Protein AF-A0A6P6X352-F1 (afdb_monomer)

Radius of gyration: 26.41 Å; Cα contacts (8 Å, |Δi|>4): 149; chains: 1; bounding box: 83×49×68 Å

Nearest PDB structures (foldseek):
  3p1w-assembly1_A  TM=7.251E-01  e=9.881E-06  Plasmodium falciparum 3D7
  1ltx-assembly1_R  TM=6.653E-01  e=4.970E-06  Rattus norvegicus
  1vg9-assembly3_E  TM=6.623E-01  e=9.282E-06  Rattus norvegicus
  1d5t-assembly1_A  TM=6.640E-01  e=3.446E-05  Bos taurus
  6c87-assembly1_A  TM=6.215E-01  e=1.543E-04  Naegleria fowleri

Mean predicted aligned error: 12.68 Å

Solvent-accessible surface area (backbone atoms only — not comparable to full-atom values): 14126 Å² total; per-residue (Å²): 138,80,79,81,76,86,75,63,84,81,80,69,81,79,86,76,61,78,39,78,42,81,44,74,42,68,72,49,46,51,53,47,41,42,42,39,72,73,71,40,48,69,46,75,40,60,93,56,98,55,74,87,38,65,72,30,84,70,52,78,68,55,43,53,54,49,51,57,64,57,68,73,60,87,56,102,75,72,83,74,75,67,53,55,92,80,84,80,56,92,86,34,70,65,53,55,48,42,58,75,49,68,48,60,85,79,57,85,88,80,84,83,91,78,53,70,48,76,48,75,48,74,48,94,93,49,85,66,48,80,45,79,40,78,52,67,89,42,76,65,45,55,69,71,42,84,92,57,54,71,70,57,50,52,51,52,52,53,50,50,53,42,52,52,51,49,54,52,55,64,54,44,74,79,50,92,76,92,85,84,81,82,75,82,84,74,78,76,72,90,49,74,74,56,71,75,43,59,68,67,53,41,40,46,73,73,69,56,52,53,64,90,79,72,107

Foldseek 3Di:
DDDDDPPPDDDDPPPDWPEEAEADAPVSVLVQLQCVLVVTGYHYHYPDPARLDLQGDDDPVRVVVVCVVVVVDPDVDDPRSDNDDDDDDCPDVVVVSCVVSVVCVVDDDDDDPWDWDWDWPPDVPDDIDIDTDTDQPDLVSLVPDPPDDPVLNVLVVVVVVQVVVQVVVVVCVVPDDDDDDDPVPDRPHDDPVLVVDDPLCSCCVPSVRDPVVSD

Secondary structure (DSSP, 8-state):
--------S---S----SEEEE--SHHHHHHHHHHHHTT--EEEE-SSSS--STT----HHHHHHHHHHHHT---TT------------TT-HHHHHHHHTTGGGS---------EEEEEEEETTEEEEEEEEEPP-SHHHHHH-TTS-HHHHHHHHHHHHHHHHHHHHHHHTSS---------S------HHHHSS-HHHIIIIIS---HHHH-

pLDDT: mean 77.29, std 14.57, range [35.72, 97.0]

Sequence (215 aa):
MAAEEDEGPRRIEPTKFDLIMVGIGLPESIIAAAAASAGKTVLQINPDAYYHSPFASLSPKDLISFLHLHSATTSDHDYTDFPGPRVLFCADPMVVLIVDVDVQNCMSFMSVDTSYCIYDECQEGKGGGFLWNSVPDSRNAIFRGGTLSLKKKNQLMRFFKLLQAHYHSNSKSSTKTSNEEEDENNSIKITPEHLETPFVEFLTRKIRLSPKLTS

Structure (mmCIF, N/CA/C/O backbone):
data_AF-A0A6P6X352-F1
#
_entry.id   AF-A0A6P6X352-F1
#
loop_
_atom_site.group_PDB
_atom_site.id
_atom_site.type_symbol
_atom_site.label_atom_id
_atom_site.label_alt_id
_atom_site.label_comp_id
_atom_site.label_asym_id
_atom_site.label_entity_id
_atom_site.label_seq_id
_atom_site.pdbx_PDB_ins_code
_atom_site.Cartn_x
_atom_site.Cartn_y
_atom_site.Cartn_z
_atom_site.occupancy
_atom_site.B_iso_or_equiv
_atom_site.auth_seq_id
_atom_site.auth_comp_id
_atom_site.auth_asym_id
_atom_site.auth_atom_id
_atom_site.pdbx_PDB_model_num
ATOM 1 N N . MET A 1 1 ? 51.696 18.103 -25.573 1.00 38.91 1 MET A N 1
ATOM 2 C CA . MET A 1 1 ? 50.404 18.807 -25.470 1.00 38.91 1 MET A CA 1
ATOM 3 C C . MET A 1 1 ? 49.482 18.134 -26.471 1.00 38.91 1 MET A C 1
ATOM 5 O O . MET A 1 1 ? 49.498 18.495 -27.637 1.00 38.91 1 MET A O 1
ATOM 9 N N . ALA A 1 2 ? 48.862 17.026 -26.060 1.00 40.47 2 ALA A N 1
ATOM 10 C CA . ALA A 1 2 ? 47.918 16.295 -26.901 1.00 40.47 2 ALA A CA 1
ATOM 11 C C . ALA A 1 2 ? 46.565 16.996 -26.768 1.00 40.47 2 ALA A C 1
ATOM 13 O O . ALA A 1 2 ? 46.149 17.284 -25.648 1.00 40.47 2 ALA A O 1
ATOM 14 N N . ALA A 1 3 ? 45.964 17.353 -27.899 1.00 48.84 3 ALA A N 1
ATOM 15 C CA . ALA A 1 3 ? 44.622 17.905 -27.941 1.00 48.84 3 ALA A CA 1
ATOM 16 C C . ALA A 1 3 ? 43.645 16.819 -27.475 1.00 48.84 3 ALA A C 1
ATOM 18 O O . ALA A 1 3 ? 43.676 15.710 -28.007 1.00 48.84 3 ALA A O 1
ATOM 19 N N . GLU A 1 4 ? 42.832 17.122 -26.464 1.00 54.25 4 GLU A N 1
ATOM 20 C CA . GLU A 1 4 ? 41.637 16.333 -26.188 1.00 54.25 4 GLU A CA 1
ATOM 21 C C . GLU A 1 4 ? 40.695 16.523 -27.377 1.00 54.25 4 GLU A C 1
ATOM 23 O O . GLU A 1 4 ? 40.277 17.642 -27.679 1.00 54.25 4 GLU A O 1
ATOM 28 N N . GLU A 1 5 ? 40.444 15.443 -28.111 1.00 59.53 5 GLU A N 1
ATOM 29 C CA . GLU A 1 5 ? 39.389 15.411 -29.113 1.00 59.53 5 GLU A CA 1
ATOM 30 C C . GLU A 1 5 ? 38.051 15.522 -28.373 1.00 59.53 5 GLU A C 1
ATOM 32 O O . GLU A 1 5 ? 37.743 14.713 -27.496 1.00 59.53 5 GLU A O 1
ATOM 37 N N . ASP A 1 6 ? 37.288 16.569 -28.696 1.00 63.22 6 ASP A N 1
ATOM 38 C CA . ASP A 1 6 ? 35.911 16.781 -28.251 1.00 63.22 6 ASP A CA 1
ATOM 39 C C . ASP A 1 6 ? 35.028 15.696 -28.888 1.00 63.22 6 ASP A C 1
ATOM 41 O O . ASP A 1 6 ? 34.433 15.868 -29.955 1.00 63.22 6 ASP A O 1
ATOM 45 N N . GLU A 1 7 ? 35.043 14.513 -28.276 1.00 62.88 7 GLU A N 1
ATOM 46 C CA . GLU A 1 7 ? 34.130 13.412 -28.560 1.00 62.88 7 GLU A CA 1
ATOM 47 C C . GLU A 1 7 ? 32.706 13.926 -28.321 1.00 62.88 7 GLU A C 1
ATOM 49 O O . GLU A 1 7 ? 32.250 14.042 -27.180 1.00 62.88 7 GLU A O 1
ATOM 54 N N . GLY A 1 8 ? 32.009 14.267 -29.412 1.00 66.88 8 GLY A N 1
ATOM 55 C CA . GLY A 1 8 ? 30.603 14.662 -29.389 1.00 66.88 8 GLY A CA 1
ATOM 56 C C . GLY A 1 8 ? 29.724 13.668 -28.611 1.00 66.88 8 GLY A C 1
ATOM 57 O O . GLY A 1 8 ? 30.160 12.563 -28.279 1.00 66.88 8 GLY A O 1
ATOM 58 N N . PRO A 1 9 ? 28.463 14.024 -28.300 1.00 72.38 9 PRO A N 1
ATOM 59 C CA . PRO A 1 9 ? 27.629 13.237 -27.397 1.00 72.38 9 PRO A CA 1
ATOM 60 C C . PRO A 1 9 ? 27.607 11.762 -27.811 1.00 72.38 9 PRO A C 1
ATOM 62 O O . PRO A 1 9 ? 27.232 11.428 -28.938 1.00 72.38 9 PRO A O 1
ATOM 65 N N . ARG A 1 10 ? 28.041 10.886 -26.892 1.00 76.00 10 ARG A N 1
ATOM 66 C CA . ARG A 1 10 ? 28.166 9.448 -27.148 1.00 76.00 10 ARG A CA 1
ATOM 67 C C . ARG A 1 10 ? 26.821 8.900 -27.604 1.00 76.00 10 ARG A C 1
ATOM 69 O O . ARG A 1 10 ? 25.845 8.902 -26.854 1.00 76.00 10 ARG A O 1
ATOM 76 N N . ARG A 1 11 ? 26.773 8.432 -28.848 1.00 78.19 11 ARG A N 1
ATOM 77 C CA . ARG A 1 11 ? 25.573 7.843 -29.432 1.00 78.19 11 ARG A CA 1
ATOM 78 C C . ARG A 1 11 ? 25.336 6.469 -28.813 1.00 78.19 11 ARG A C 1
ATOM 80 O O . ARG A 1 11 ? 26.220 5.617 -28.843 1.00 78.19 11 ARG A O 1
ATOM 87 N N . ILE A 1 12 ? 24.145 6.265 -28.260 1.00 82.25 12 ILE A N 1
ATOM 88 C CA . ILE A 1 12 ? 23.712 4.955 -27.773 1.00 82.25 12 ILE A CA 1
ATOM 89 C C . ILE A 1 12 ? 23.178 4.119 -28.939 1.00 82.25 12 ILE A C 1
ATOM 91 O O . ILE A 1 12 ? 22.496 4.639 -29.823 1.00 82.25 12 ILE A O 1
ATOM 95 N N . GLU A 1 13 ? 23.485 2.826 -28.930 1.00 80.62 13 GLU A N 1
ATOM 96 C CA . GLU A 1 13 ? 22.835 1.830 -29.778 1.00 80.62 13 GLU A CA 1
ATOM 97 C C . GLU A 1 13 ? 22.163 0.786 -28.868 1.00 80.62 13 GLU A C 1
ATOM 99 O O . GLU A 1 13 ? 22.769 0.387 -27.868 1.00 80.62 13 GLU A O 1
ATOM 104 N N . PRO A 1 14 ? 20.934 0.330 -29.176 1.00 88.62 14 PRO A N 1
ATOM 105 C CA . PRO A 1 14 ? 20.120 0.692 -30.341 1.00 88.62 14 PRO A CA 1
ATOM 106 C C . PRO A 1 14 ? 19.538 2.117 -30.262 1.00 88.62 14 PRO A C 1
ATOM 108 O O . PRO A 1 14 ? 19.447 2.713 -29.196 1.00 88.62 14 PRO A O 1
ATOM 111 N N . THR A 1 15 ? 19.122 2.662 -31.409 1.00 90.00 15 THR A N 1
ATOM 112 C CA . THR A 1 15 ? 18.476 3.993 -31.526 1.00 90.00 15 THR A CA 1
ATOM 113 C C . THR A 1 15 ? 16.948 3.941 -31.623 1.00 90.00 15 THR A C 1
ATOM 115 O O . THR A 1 15 ? 16.294 4.978 -31.733 1.00 90.00 15 THR A O 1
ATOM 118 N N . LYS A 1 16 ? 16.360 2.740 -31.598 1.00 92.50 16 LYS A N 1
ATOM 119 C CA . LYS A 1 16 ? 14.911 2.514 -31.633 1.00 92.50 16 LYS A CA 1
ATOM 120 C C . LYS A 1 16 ? 14.511 1.616 -30.475 1.00 92.50 16 LYS A C 1
ATOM 122 O O . LYS A 1 16 ? 15.120 0.568 -30.278 1.00 92.50 16 LYS A O 1
ATOM 127 N N . PHE A 1 17 ? 13.466 2.030 -29.775 1.00 95.69 17 PHE A N 1
ATOM 128 C CA . PHE A 1 17 ? 12.874 1.317 -28.653 1.00 95.69 17 PHE A CA 1
ATOM 129 C C . PHE A 1 17 ? 11.354 1.351 -28.802 1.00 95.69 17 PHE A C 1
ATOM 131 O O . PHE A 1 17 ? 10.808 2.314 -29.341 1.00 95.69 17 PHE A O 1
ATOM 138 N N . ASP A 1 18 ? 10.677 0.314 -28.324 1.00 97.00 18 ASP A N 1
ATOM 139 C CA . ASP A 1 18 ? 9.215 0.260 -28.263 1.00 97.00 18 ASP A CA 1
ATOM 140 C C . ASP A 1 18 ? 8.654 1.191 -27.175 1.00 97.00 18 ASP A C 1
ATOM 142 O O . ASP A 1 18 ? 7.533 1.681 -27.302 1.00 97.00 18 ASP A O 1
ATOM 146 N N . LEU A 1 19 ? 9.427 1.432 -26.108 1.00 95.81 19 LEU A N 1
ATOM 147 C CA . LEU A 1 19 ? 9.076 2.323 -25.005 1.00 95.81 19 LEU A 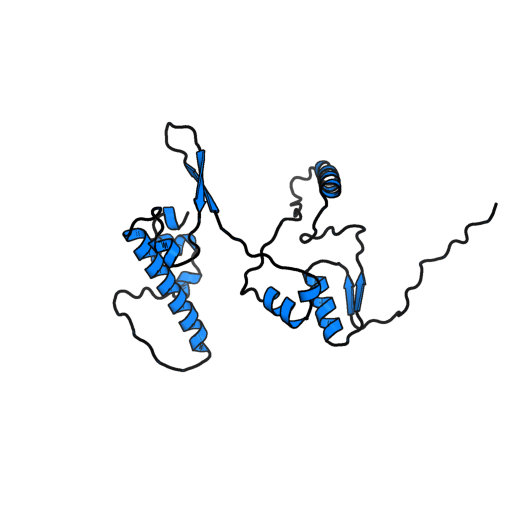CA 1
ATOM 148 C C . LEU A 1 19 ? 10.308 3.104 -24.528 1.00 95.81 19 LEU A C 1
ATOM 150 O O . LEU A 1 19 ? 11.362 2.524 -24.274 1.00 95.81 19 LEU A O 1
ATOM 154 N N . ILE A 1 20 ? 10.158 4.417 -24.358 1.00 94.00 20 ILE A N 1
ATOM 155 C CA . ILE A 1 20 ? 11.155 5.278 -23.715 1.00 94.00 20 ILE A CA 1
ATOM 156 C C . ILE A 1 20 ? 10.513 5.862 -22.458 1.00 94.00 20 ILE A C 1
ATOM 158 O O . ILE A 1 20 ? 9.496 6.546 -22.547 1.00 94.00 20 ILE A O 1
ATOM 162 N N . MET A 1 21 ? 11.106 5.588 -21.300 1.00 91.19 21 MET A N 1
ATOM 163 C CA . MET A 1 21 ? 10.675 6.081 -19.995 1.00 91.19 21 MET A CA 1
ATOM 164 C C . MET A 1 21 ? 11.671 7.123 -19.495 1.00 91.19 21 MET A C 1
ATOM 166 O O . MET A 1 21 ? 12.879 6.893 -19.511 1.00 91.19 21 MET A O 1
ATOM 170 N N . VAL A 1 22 ? 11.166 8.266 -19.036 1.00 89.56 22 VAL A N 1
ATOM 171 C CA . VAL A 1 22 ? 11.974 9.295 -18.375 1.00 89.56 22 VAL A CA 1
ATOM 172 C C . VAL A 1 22 ? 11.598 9.303 -16.902 1.00 89.56 22 VAL A C 1
ATOM 174 O O . VAL A 1 22 ? 10.434 9.487 -16.564 1.00 89.56 22 VAL A O 1
ATOM 177 N N . GLY A 1 23 ? 12.586 9.091 -16.043 1.00 82.56 23 GLY A N 1
ATOM 178 C CA . GLY A 1 23 ? 12.413 8.857 -14.621 1.00 82.56 23 GLY A CA 1
ATOM 179 C C . GLY A 1 23 ? 12.667 7.400 -14.247 1.00 82.56 23 GLY A C 1
ATOM 180 O O . GLY A 1 23 ? 12.392 6.457 -14.995 1.00 82.56 23 GLY A O 1
ATOM 181 N N . ILE A 1 24 ? 13.218 7.223 -13.052 1.00 82.44 24 ILE A N 1
ATOM 182 C CA . ILE A 1 24 ? 13.517 5.909 -12.477 1.00 82.44 24 ILE A CA 1
ATOM 183 C C . ILE A 1 24 ? 12.654 5.589 -11.263 1.00 82.44 24 ILE A C 1
ATOM 185 O O . ILE A 1 24 ? 12.936 4.625 -10.580 1.00 82.44 24 ILE A O 1
ATOM 189 N N . GLY A 1 25 ? 11.582 6.327 -10.978 1.00 80.69 25 GLY A N 1
ATOM 190 C CA . GLY A 1 25 ? 10.721 6.043 -9.826 1.00 80.69 25 GLY A CA 1
ATOM 191 C C . GLY A 1 25 ? 10.091 4.640 -9.833 1.00 80.69 25 GLY A C 1
ATOM 192 O O . GLY A 1 25 ? 10.208 3.856 -10.783 1.00 80.69 25 GLY A O 1
ATOM 193 N N . LEU A 1 26 ? 9.443 4.293 -8.716 1.00 78.69 26 LEU A N 1
ATOM 194 C CA . LEU A 1 26 ? 8.796 2.989 -8.550 1.00 78.69 26 LEU A CA 1
ATOM 195 C C . LEU A 1 26 ? 7.730 2.726 -9.638 1.00 78.69 26 LEU A C 1
ATOM 197 O O . LEU A 1 26 ? 7.796 1.662 -10.255 1.00 78.69 26 LEU A O 1
ATOM 201 N N . PRO A 1 27 ? 6.797 3.654 -9.940 1.00 83.56 27 PRO A N 1
ATOM 202 C CA . PRO A 1 27 ? 5.824 3.447 -11.013 1.00 83.56 27 PRO A CA 1
ATOM 203 C C . PRO A 1 27 ? 6.480 3.242 -12.385 1.00 83.56 27 PRO A C 1
ATOM 205 O O . PRO A 1 27 ? 6.106 2.327 -13.117 1.00 83.56 27 PRO A O 1
ATOM 208 N N . GLU A 1 28 ? 7.483 4.056 -12.721 1.00 87.31 28 GLU A N 1
ATOM 209 C CA . GLU A 1 28 ? 8.198 3.998 -13.996 1.00 87.31 28 GLU A CA 1
ATOM 210 C C . GLU A 1 28 ? 8.906 2.657 -14.167 1.00 87.31 28 GLU A C 1
ATOM 212 O O . GLU A 1 28 ? 8.822 2.044 -15.230 1.00 87.31 28 GLU A O 1
ATOM 217 N N . SER A 1 29 ? 9.548 2.178 -13.101 1.00 86.38 29 SER A N 1
ATOM 218 C CA . SER A 1 29 ? 10.251 0.896 -13.081 1.00 86.38 29 SER A CA 1
ATOM 219 C C . SER A 1 29 ? 9.297 -0.284 -13.260 1.00 86.38 29 SER A C 1
ATOM 221 O O . SER A 1 29 ? 9.611 -1.213 -14.002 1.00 86.38 29 SER A O 1
ATOM 223 N N . ILE A 1 30 ? 8.111 -0.242 -12.642 1.00 86.38 30 ILE A N 1
ATOM 224 C CA . ILE A 1 30 ? 7.108 -1.301 -12.816 1.00 86.38 30 ILE A CA 1
ATOM 225 C C . ILE A 1 30 ? 6.577 -1.317 -14.256 1.00 86.38 30 ILE A C 1
ATOM 227 O O . ILE A 1 30 ? 6.480 -2.382 -14.862 1.00 86.38 30 ILE A O 1
ATOM 231 N N . ILE A 1 31 ? 6.278 -0.152 -14.837 1.00 89.12 31 ILE A N 1
ATOM 232 C CA . ILE A 1 31 ? 5.812 -0.049 -16.230 1.00 89.12 31 ILE A CA 1
ATOM 233 C C . ILE A 1 31 ? 6.896 -0.532 -17.203 1.00 89.12 31 ILE A C 1
ATOM 235 O O . ILE A 1 31 ? 6.602 -1.295 -18.125 1.00 89.12 31 I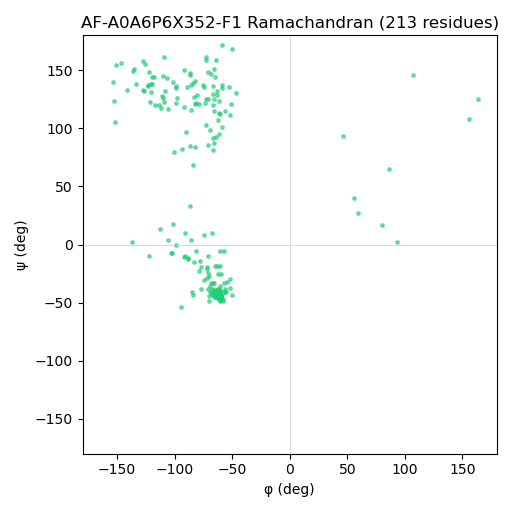LE A O 1
ATOM 239 N N . ALA A 1 32 ? 8.149 -0.119 -16.991 1.00 90.25 32 ALA A N 1
ATOM 240 C CA . ALA A 1 32 ? 9.285 -0.547 -17.797 1.00 90.25 32 ALA A CA 1
ATOM 241 C C . ALA A 1 32 ? 9.476 -2.069 -17.736 1.00 90.25 32 ALA A C 1
ATOM 243 O O . ALA A 1 32 ? 9.612 -2.714 -18.776 1.00 90.25 32 ALA A O 1
ATOM 244 N N . ALA A 1 33 ? 9.414 -2.654 -16.538 1.00 88.00 33 ALA A N 1
ATOM 245 C CA . ALA A 1 33 ? 9.520 -4.095 -16.348 1.00 88.00 33 ALA A CA 1
ATOM 246 C C . ALA A 1 33 ? 8.344 -4.851 -16.987 1.00 88.00 33 ALA A C 1
ATOM 248 O O . ALA A 1 33 ? 8.562 -5.860 -17.654 1.00 88.00 33 ALA A O 1
ATOM 249 N N . ALA A 1 34 ? 7.113 -4.341 -16.874 1.00 88.56 34 ALA A N 1
ATOM 250 C CA . ALA A 1 34 ? 5.939 -4.949 -17.499 1.00 88.56 34 ALA A CA 1
ATOM 251 C C . ALA A 1 34 ? 6.053 -4.955 -19.032 1.00 88.56 34 ALA A C 1
ATOM 253 O O . ALA A 1 34 ? 5.787 -5.969 -19.678 1.00 88.56 34 ALA A O 1
ATOM 254 N N . ALA A 1 35 ? 6.505 -3.845 -19.622 1.00 91.75 35 ALA A N 1
ATOM 255 C CA . ALA A 1 35 ? 6.757 -3.759 -21.056 1.00 91.75 35 ALA A CA 1
ATOM 256 C C . ALA A 1 35 ? 7.878 -4.718 -21.496 1.00 91.75 35 ALA A C 1
ATOM 258 O O . ALA A 1 35 ? 7.717 -5.430 -22.489 1.00 91.75 35 ALA A O 1
ATOM 259 N N . ALA A 1 36 ? 8.978 -4.787 -20.742 1.00 90.44 36 ALA A N 1
ATOM 260 C CA . ALA A 1 36 ? 10.076 -5.713 -21.012 1.00 90.44 36 ALA A CA 1
ATOM 261 C C . ALA A 1 36 ? 9.632 -7.186 -20.916 1.00 90.44 36 ALA A C 1
ATOM 263 O O . ALA A 1 36 ? 9.947 -7.977 -21.803 1.00 90.44 36 ALA A O 1
ATOM 264 N N . SER A 1 37 ? 8.835 -7.535 -19.900 1.00 87.75 37 SER A N 1
ATOM 265 C CA . SER A 1 37 ? 8.219 -8.861 -19.729 1.00 87.75 37 SER A CA 1
ATOM 266 C C . SER A 1 37 ? 7.286 -9.217 -20.897 1.00 87.75 37 SER A C 1
ATOM 268 O O . SER A 1 37 ? 7.285 -10.346 -21.384 1.00 87.75 37 SER A O 1
ATOM 270 N N . ALA A 1 38 ? 6.583 -8.226 -21.456 1.00 91.25 38 ALA A N 1
ATOM 271 C CA . ALA A 1 38 ? 5.796 -8.371 -22.683 1.00 91.25 38 ALA A CA 1
ATOM 272 C C . ALA A 1 38 ? 6.642 -8.434 -23.980 1.00 91.25 38 ALA A C 1
ATOM 274 O O . ALA A 1 38 ? 6.087 -8.388 -25.082 1.00 91.25 38 ALA A O 1
ATOM 275 N N . GLY A 1 39 ? 7.974 -8.517 -23.878 1.00 92.50 39 GLY A N 1
ATOM 276 C CA . GLY A 1 39 ? 8.899 -8.642 -25.007 1.00 92.50 39 GLY A CA 1
ATOM 277 C C . GLY A 1 39 ? 9.203 -7.332 -25.736 1.00 92.50 39 GLY A C 1
ATOM 278 O O . GLY A 1 39 ? 9.673 -7.366 -26.874 1.00 92.50 39 GLY A O 1
ATOM 279 N N . LYS A 1 40 ? 8.915 -6.177 -25.124 1.00 95.81 40 LYS A N 1
ATOM 280 C CA . LYS A 1 40 ? 9.202 -4.854 -25.696 1.00 95.81 40 LYS A CA 1
ATOM 281 C C . LYS A 1 40 ? 10.617 -4.394 -25.367 1.00 95.81 40 LYS A C 1
ATOM 283 O O . LYS A 1 40 ? 11.133 -4.633 -24.280 1.00 95.81 40 LYS A O 1
ATOM 288 N N . THR A 1 41 ? 11.227 -3.669 -26.297 1.00 96.12 41 THR A N 1
ATOM 289 C CA . THR A 1 41 ? 12.493 -2.965 -26.066 1.00 96.12 41 THR A CA 1
ATOM 290 C C . THR A 1 41 ? 12.237 -1.664 -25.305 1.00 96.12 41 THR A C 1
ATOM 292 O O . THR A 1 41 ? 11.487 -0.805 -25.768 1.00 96.12 41 THR A O 1
ATOM 295 N N . VAL A 1 42 ? 12.848 -1.517 -24.128 1.00 94.81 42 VAL A N 1
ATOM 296 C CA . VAL A 1 42 ? 12.617 -0.375 -23.231 1.00 94.81 42 VAL A CA 1
ATOM 297 C C . VAL A 1 42 ? 13.919 0.382 -22.984 1.00 94.81 42 VAL A C 1
ATOM 299 O O . VAL A 1 42 ? 14.932 -0.226 -22.647 1.00 94.81 42 VAL A O 1
ATOM 302 N N . LEU A 1 43 ? 13.884 1.708 -23.122 1.00 93.50 43 LEU A N 1
ATOM 303 C CA . LEU A 1 43 ? 14.953 2.614 -22.700 1.00 93.50 43 LEU A CA 1
ATOM 304 C C . LEU A 1 43 ? 14.458 3.456 -21.528 1.00 93.50 43 LEU A C 1
ATOM 306 O O . LEU A 1 43 ? 13.526 4.238 -21.689 1.00 93.50 43 LEU A O 1
ATOM 310 N N . GLN A 1 44 ? 15.093 3.332 -20.368 1.00 91.19 44 GLN A N 1
ATOM 311 C CA . GLN A 1 44 ? 14.769 4.138 -19.196 1.00 91.19 44 GLN A CA 1
ATOM 312 C C . GLN A 1 44 ? 15.911 5.116 -18.910 1.00 91.19 44 GLN A C 1
ATOM 314 O O . GLN A 1 44 ? 17.071 4.719 -18.824 1.00 91.19 44 GLN A O 1
ATOM 319 N N . ILE A 1 45 ? 15.586 6.402 -18.811 1.00 89.62 45 ILE A N 1
ATOM 320 C CA . ILE A 1 45 ? 16.545 7.503 -18.679 1.00 89.62 45 ILE A CA 1
ATOM 321 C C . ILE A 1 45 ? 16.215 8.269 -17.406 1.00 89.62 45 ILE A C 1
ATOM 323 O O . ILE A 1 45 ? 15.053 8.577 -17.172 1.00 89.62 45 ILE A O 1
ATOM 327 N N . ASN A 1 46 ? 17.221 8.637 -16.616 1.00 84.62 46 ASN A N 1
ATOM 328 C CA . ASN A 1 46 ? 17.041 9.580 -15.516 1.00 84.62 46 ASN A CA 1
ATOM 329 C C . ASN A 1 46 ? 17.807 10.875 -15.814 1.00 84.62 46 ASN A C 1
ATOM 331 O O . ASN A 1 46 ? 19.024 10.802 -15.984 1.00 84.62 46 ASN A O 1
ATOM 335 N N . PRO A 1 47 ? 17.142 12.040 -15.899 1.00 75.94 47 PRO A N 1
ATOM 336 C CA . PRO A 1 47 ? 17.836 13.315 -16.076 1.00 75.94 47 PRO A CA 1
ATOM 337 C C . PRO A 1 47 ? 18.591 13.736 -14.808 1.00 75.94 47 PRO A C 1
ATOM 339 O O . PRO A 1 47 ? 19.573 14.470 -14.889 1.00 75.94 47 PRO A O 1
ATOM 342 N N . ASP A 1 48 ? 18.155 13.251 -13.645 1.00 70.56 48 ASP A N 1
ATOM 343 C CA . ASP A 1 48 ? 18.769 13.573 -12.369 1.00 70.56 48 ASP A CA 1
ATOM 344 C C . ASP A 1 48 ? 19.960 12.654 -12.055 1.00 70.56 48 ASP A C 1
ATOM 346 O O . ASP A 1 48 ? 19.895 11.431 -12.196 1.00 70.56 48 ASP A O 1
ATOM 350 N N . ALA A 1 49 ? 21.053 13.236 -11.552 1.00 64.88 49 ALA A N 1
ATOM 351 C CA . ALA A 1 49 ? 22.201 12.469 -11.049 1.00 64.88 49 ALA A CA 1
ATOM 352 C C . ALA A 1 49 ? 21.851 11.629 -9.805 1.00 64.88 49 ALA A C 1
ATOM 354 O O . ALA A 1 49 ? 22.554 10.679 -9.468 1.00 64.88 49 ALA A O 1
ATOM 355 N N . TYR A 1 50 ? 20.749 11.981 -9.142 1.00 62.28 50 TYR A N 1
ATOM 356 C CA . TYR A 1 50 ? 20.231 11.313 -7.963 1.00 62.28 50 TYR A CA 1
ATOM 357 C C . TYR A 1 50 ? 18.762 10.965 -8.178 1.00 62.28 50 TYR A C 1
ATOM 359 O O . TYR A 1 50 ? 18.062 11.567 -8.989 1.00 62.28 50 TYR A O 1
ATOM 367 N N . TYR A 1 51 ? 18.273 9.991 -7.424 1.00 63.41 51 TYR A N 1
ATOM 368 C CA . TYR A 1 51 ? 16.843 9.755 -7.292 1.00 63.41 51 TYR A CA 1
ATOM 369 C C . TYR A 1 51 ? 16.249 10.980 -6.559 1.00 63.41 51 TYR A C 1
ATOM 371 O O . TYR A 1 51 ? 16.170 10.993 -5.340 1.00 63.41 51 TYR A O 1
ATOM 379 N N . HIS A 1 52 ? 15.866 12.045 -7.266 1.00 60.25 52 HIS A N 1
ATOM 380 C CA . HIS A 1 52 ? 15.082 13.160 -6.699 1.00 60.25 52 HIS A CA 1
ATOM 381 C C . HIS A 1 52 ? 13.579 12.861 -6.767 1.00 60.25 52 HIS A C 1
ATOM 383 O O . HIS A 1 52 ? 12.743 13.733 -6.976 1.00 60.25 52 HIS A O 1
ATOM 389 N N . SER A 1 53 ? 13.230 11.585 -6.633 1.00 64.00 53 SER A N 1
ATOM 390 C CA . SER A 1 53 ? 11.852 11.124 -6.667 1.00 64.00 53 SER A CA 1
ATOM 391 C C . SER A 1 53 ? 11.281 11.095 -5.245 1.00 64.00 53 SER A C 1
ATOM 393 O O . SER A 1 53 ? 12.011 10.746 -4.314 1.00 64.00 53 SER A O 1
ATOM 395 N N . PRO A 1 54 ? 9.966 11.300 -5.057 1.00 65.56 54 PRO A N 1
ATOM 396 C CA . PRO A 1 54 ? 9.276 11.015 -3.792 1.00 65.56 54 PRO A CA 1
ATOM 397 C C . PRO A 1 54 ? 9.401 9.555 -3.301 1.00 65.56 54 PRO A C 1
ATOM 399 O O . PRO A 1 54 ? 8.904 9.223 -2.220 1.00 65.56 54 PRO A O 1
ATOM 402 N N . PHE A 1 55 ? 10.007 8.677 -4.111 1.00 70.12 55 PHE A N 1
ATOM 403 C CA . PHE A 1 55 ? 10.307 7.268 -3.830 1.00 70.12 55 PHE A CA 1
ATOM 404 C C . PHE A 1 55 ? 11.794 6.994 -3.554 1.00 70.12 55 PHE A C 1
ATOM 406 O O . PHE A 1 55 ? 12.193 5.840 -3.416 1.00 70.12 55 PHE A O 1
ATOM 413 N N . ALA A 1 56 ? 12.629 8.029 -3.519 1.00 76.38 56 ALA A N 1
ATOM 414 C CA . ALA A 1 56 ? 14.054 7.886 -3.287 1.00 76.38 56 ALA A CA 1
ATOM 415 C C . ALA A 1 56 ? 14.371 7.425 -1.864 1.00 76.38 56 ALA A C 1
ATOM 417 O O . ALA A 1 56 ? 13.729 7.842 -0.905 1.00 76.38 56 ALA A O 1
ATOM 418 N N . SER A 1 57 ? 15.434 6.637 -1.719 1.00 78.31 57 SER A N 1
ATOM 419 C CA . SER A 1 57 ? 16.087 6.435 -0.429 1.00 78.31 57 SER A CA 1
ATOM 420 C C . SER A 1 57 ? 17.399 7.204 -0.437 1.00 78.31 57 SER A C 1
ATOM 422 O O . SER A 1 57 ? 18.295 6.895 -1.222 1.00 78.31 57 SER A O 1
ATOM 424 N N . LEU A 1 58 ? 17.518 8.200 0.436 1.00 79.75 58 LEU A N 1
ATOM 425 C CA . LEU A 1 58 ? 18.746 8.974 0.585 1.00 79.75 58 LEU A CA 1
ATOM 426 C C . LEU A 1 58 ? 19.655 8.307 1.615 1.00 79.75 58 LEU A C 1
ATOM 428 O O . LEU A 1 58 ? 19.206 7.912 2.694 1.00 79.75 58 LEU A O 1
ATOM 432 N N . SER A 1 59 ? 20.950 8.205 1.308 1.00 83.25 59 SER A N 1
ATOM 433 C CA . SER A 1 59 ? 21.926 7.877 2.345 1.00 83.25 59 SER A CA 1
ATOM 434 C C . SER A 1 59 ? 21.966 9.008 3.385 1.00 83.25 59 SER A C 1
ATOM 436 O O . SER A 1 59 ? 21.621 10.146 3.060 1.00 83.25 59 SER A O 1
ATOM 438 N N . PRO A 1 60 ? 22.434 8.773 4.624 1.00 85.06 60 PRO A N 1
ATOM 439 C CA . PRO A 1 60 ? 22.543 9.847 5.611 1.00 85.06 60 PRO A CA 1
ATOM 440 C C . PRO A 1 60 ? 23.365 11.054 5.130 1.00 85.06 60 PRO A C 1
ATOM 442 O O . PRO A 1 60 ? 23.067 12.184 5.501 1.00 85.06 60 PRO A O 1
ATOM 445 N N . LYS A 1 61 ? 24.381 10.831 4.282 1.00 85.50 61 LYS A N 1
ATOM 446 C CA . LYS A 1 61 ? 25.191 11.910 3.695 1.00 85.50 61 LYS A CA 1
ATOM 447 C C . LYS A 1 61 ? 24.385 12.721 2.683 1.00 85.50 61 LYS A C 1
ATOM 449 O O . LYS A 1 61 ? 24.353 13.943 2.785 1.00 85.50 61 LYS A O 1
ATOM 454 N N . ASP A 1 62 ? 23.698 12.039 1.768 1.00 82.38 62 ASP A N 1
ATOM 455 C CA . ASP A 1 62 ? 22.881 12.689 0.737 1.00 82.38 62 ASP A CA 1
ATOM 456 C C . ASP A 1 62 ? 21.681 13.402 1.352 1.00 82.38 62 ASP A C 1
ATOM 458 O O . ASP A 1 62 ? 21.296 14.467 0.888 1.00 82.38 62 ASP A O 1
ATOM 462 N N . LEU A 1 63 ? 21.134 12.863 2.445 1.00 82.75 63 LEU A N 1
ATOM 463 C CA . LEU A 1 63 ? 20.083 13.506 3.221 1.00 82.75 63 LEU A CA 1
ATOM 464 C C . LEU A 1 63 ? 20.555 14.843 3.802 1.00 82.75 63 LEU A C 1
ATOM 466 O O . LEU A 1 63 ? 19.842 15.835 3.700 1.00 82.75 63 LEU A O 1
ATOM 470 N N . ILE A 1 64 ? 21.756 14.898 4.384 1.00 85.31 64 ILE A N 1
ATOM 471 C CA . ILE A 1 64 ? 22.323 16.153 4.901 1.00 85.31 64 ILE A CA 1
ATOM 472 C C . ILE A 1 64 ? 22.503 17.161 3.758 1.00 85.31 64 ILE A C 1
ATOM 474 O O . ILE A 1 64 ? 22.094 18.314 3.885 1.00 85.31 64 ILE A O 1
ATOM 478 N N . SER A 1 65 ? 23.058 16.727 2.623 1.00 83.00 65 SER A N 1
ATOM 479 C CA . SER A 1 65 ? 23.203 17.569 1.429 1.00 83.00 65 SER A CA 1
ATOM 480 C C . SER A 1 65 ? 21.856 18.069 0.900 1.00 83.00 65 SER A C 1
ATOM 482 O O . SER A 1 65 ? 21.724 19.254 0.597 1.00 83.00 65 SER A O 1
ATOM 484 N N . PHE A 1 66 ? 20.848 17.197 0.848 1.00 79.75 66 PHE A N 1
ATOM 485 C CA . PHE A 1 66 ? 19.483 17.522 0.446 1.00 79.75 66 PHE A CA 1
ATOM 486 C C . PHE A 1 66 ? 18.867 18.566 1.382 1.00 79.75 66 PHE A C 1
ATOM 488 O O . PHE A 1 66 ? 18.359 19.580 0.912 1.00 79.75 66 PHE A O 1
ATOM 495 N N . LEU A 1 67 ? 18.959 18.371 2.700 1.00 82.75 67 LEU A N 1
ATOM 496 C CA . LEU A 1 67 ? 18.432 19.317 3.685 1.00 82.75 67 LEU A CA 1
ATOM 497 C C . LEU A 1 67 ? 19.123 20.681 3.589 1.00 82.75 67 LEU A C 1
ATOM 499 O O . LEU A 1 67 ? 18.450 21.705 3.648 1.00 82.75 67 LEU A O 1
ATOM 503 N N . HIS A 1 68 ? 20.443 20.721 3.390 1.00 83.81 68 HIS A N 1
ATOM 504 C CA . HIS A 1 68 ? 21.156 21.984 3.195 1.00 83.81 68 HIS A CA 1
ATOM 505 C C . HIS A 1 68 ? 20.720 22.708 1.920 1.00 83.81 68 HIS A C 1
ATOM 507 O O . HIS A 1 68 ? 20.483 23.916 1.973 1.00 83.81 68 HIS A O 1
ATOM 513 N N . LEU A 1 69 ? 20.559 21.982 0.810 1.00 79.94 69 LEU A N 1
ATOM 514 C CA . LEU A 1 69 ? 20.122 22.548 -0.466 1.00 79.94 69 LEU A CA 1
ATOM 515 C C . LEU A 1 69 ? 18.726 23.183 -0.364 1.00 79.94 69 LEU A C 1
ATOM 517 O O . LEU A 1 69 ? 18.517 24.278 -0.878 1.00 79.94 69 LEU A O 1
ATOM 521 N N . HIS A 1 70 ? 17.806 22.536 0.357 1.00 73.75 70 HIS A N 1
ATOM 522 C CA . HIS A 1 70 ? 16.420 22.994 0.508 1.00 73.75 70 HIS A CA 1
ATOM 523 C C . HIS A 1 70 ? 16.199 23.916 1.722 1.00 73.75 70 HIS A C 1
ATOM 525 O O . HIS A 1 70 ? 15.159 24.555 1.828 1.00 73.75 70 HIS A O 1
ATOM 531 N N . SER A 1 71 ? 17.180 24.057 2.623 1.00 70.88 71 SER A N 1
ATOM 532 C CA . SER A 1 71 ? 17.126 25.043 3.717 1.00 70.88 71 SER A CA 1
ATOM 533 C C . SER A 1 71 ? 17.312 26.492 3.244 1.00 70.88 71 SER A C 1
ATOM 535 O O . SER A 1 71 ? 16.937 27.424 3.953 1.00 70.88 71 SER A O 1
ATOM 537 N N . ALA A 1 72 ? 17.884 26.688 2.051 1.00 63.22 72 ALA A N 1
ATOM 538 C CA . ALA A 1 72 ? 18.172 28.004 1.480 1.00 63.22 72 ALA A CA 1
ATOM 539 C C . ALA A 1 72 ? 17.000 28.597 0.670 1.00 63.22 72 ALA A C 1
ATOM 541 O O . ALA A 1 72 ? 17.028 29.777 0.323 1.00 63.22 72 ALA A O 1
ATOM 542 N N . THR A 1 73 ? 15.968 27.803 0.372 1.00 56.62 73 THR A N 1
ATOM 543 C CA . THR A 1 73 ? 14.784 28.216 -0.389 1.00 56.62 73 THR A CA 1
ATOM 544 C C . THR A 1 73 ? 13.623 28.499 0.560 1.00 56.62 73 THR A C 1
ATOM 546 O O . THR A 1 73 ? 12.731 27.680 0.744 1.00 56.62 73 THR A O 1
ATOM 549 N N . THR A 1 74 ? 13.625 29.675 1.186 1.00 49.81 74 THR A N 1
ATOM 550 C CA . THR A 1 74 ? 12.469 30.192 1.935 1.00 49.81 74 THR A CA 1
ATOM 551 C C . THR A 1 74 ? 11.499 30.875 0.968 1.00 49.81 74 THR A C 1
ATOM 553 O O . THR A 1 74 ? 11.381 32.101 0.954 1.00 49.81 74 THR A O 1
ATOM 556 N N . SER A 1 75 ? 10.854 30.103 0.095 1.00 54.41 75 SER A N 1
ATOM 557 C CA . SER A 1 75 ? 9.635 30.547 -0.582 1.00 54.41 75 SER A CA 1
ATOM 558 C C . SER A 1 75 ? 8.465 29.944 0.205 1.00 54.41 75 SER A C 1
ATOM 560 O O . SER A 1 75 ? 8.449 28.749 0.486 1.00 54.41 75 SER A O 1
ATOM 562 N N . ASP A 1 76 ? 7.516 30.773 0.641 1.00 53.75 76 ASP A N 1
ATOM 563 C CA . ASP A 1 76 ? 6.432 30.423 1.585 1.00 53.75 76 ASP A CA 1
ATOM 564 C C . ASP A 1 76 ? 5.397 29.422 1.002 1.00 53.75 76 ASP A C 1
ATOM 566 O O . ASP A 1 76 ? 4.336 29.185 1.578 1.00 53.75 76 ASP A O 1
ATOM 570 N N . HIS A 1 77 ? 5.680 28.840 -0.172 1.00 50.69 77 HIS A N 1
ATOM 571 C CA . HIS A 1 77 ? 4.746 28.020 -0.944 1.00 50.69 77 HIS A CA 1
ATOM 572 C C . HIS A 1 77 ? 5.318 26.731 -1.555 1.00 50.69 77 HIS A C 1
ATOM 574 O O . HIS A 1 77 ? 4.553 26.001 -2.183 1.00 50.69 77 HIS A O 1
ATOM 580 N N . ASP A 1 78 ? 6.590 26.384 -1.340 1.00 52.00 78 ASP A N 1
ATOM 581 C CA . ASP A 1 78 ? 7.1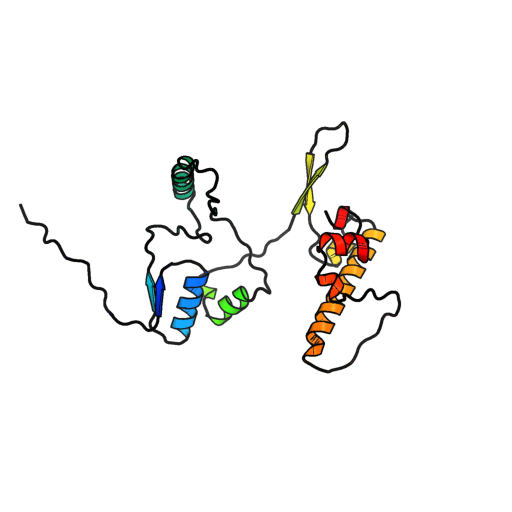23 25.111 -1.843 1.00 52.00 78 ASP A CA 1
ATOM 582 C C . ASP A 1 78 ? 6.950 23.987 -0.812 1.00 52.00 78 ASP A C 1
ATOM 584 O O . ASP A 1 78 ? 7.757 23.799 0.101 1.00 52.00 78 ASP A O 1
ATOM 588 N N . TYR A 1 79 ? 5.878 23.208 -0.977 1.00 54.16 79 TYR A N 1
ATOM 589 C CA . TYR A 1 79 ? 5.719 21.913 -0.318 1.00 54.16 79 TYR A CA 1
ATOM 590 C C . TYR A 1 79 ? 6.775 20.963 -0.898 1.00 54.16 79 TYR A C 1
ATOM 592 O O . TYR A 1 79 ? 6.585 20.348 -1.944 1.00 54.16 79 TYR A O 1
ATOM 600 N N . THR A 1 80 ? 7.943 20.905 -0.265 1.00 56.16 80 THR A N 1
ATOM 601 C CA . THR A 1 80 ? 8.994 19.961 -0.641 1.00 56.16 80 THR A CA 1
ATOM 602 C C . THR A 1 80 ? 8.552 18.570 -0.203 1.00 56.16 80 THR A C 1
ATOM 604 O O . THR A 1 80 ? 8.594 18.237 0.981 1.00 56.16 80 THR A O 1
ATOM 607 N N . ASP A 1 81 ? 8.097 17.760 -1.161 1.00 60.41 81 ASP A N 1
ATOM 608 C CA . ASP A 1 81 ? 7.775 16.349 -0.947 1.00 60.41 81 ASP A CA 1
ATOM 609 C C . ASP A 1 81 ? 9.043 15.604 -0.514 1.00 60.41 81 ASP A C 1
ATOM 611 O O . ASP A 1 81 ? 9.878 15.195 -1.322 1.00 60.41 81 ASP A O 1
ATOM 615 N N . PHE A 1 82 ? 9.212 15.465 0.799 1.00 63.88 82 PHE A N 1
ATOM 616 C CA . PHE A 1 82 ? 10.347 14.764 1.373 1.00 63.88 82 PHE A CA 1
ATOM 617 C C . PHE A 1 82 ? 10.255 13.268 1.025 1.00 63.88 82 PHE A C 1
ATOM 619 O O . PHE A 1 82 ? 9.208 12.652 1.262 1.00 63.88 82 PHE A O 1
ATOM 626 N N . PRO A 1 83 ? 11.327 12.648 0.495 1.00 70.00 83 PRO A N 1
ATOM 627 C CA . PRO A 1 83 ? 11.364 11.205 0.314 1.00 70.00 83 PRO A CA 1
ATOM 628 C C . PRO A 1 83 ? 11.223 10.525 1.680 1.00 70.00 83 PRO A C 1
ATOM 630 O O . PRO A 1 83 ? 12.079 10.649 2.554 1.00 70.00 83 PRO A O 1
ATOM 633 N N . GLY A 1 84 ? 10.100 9.839 1.885 1.00 72.81 84 GLY A N 1
ATOM 634 C CA . GLY A 1 84 ? 9.728 9.255 3.169 1.00 72.81 84 GLY A CA 1
ATOM 635 C C . GLY A 1 84 ? 9.433 7.762 3.062 1.00 72.81 84 GLY A C 1
ATOM 636 O O . GLY A 1 84 ? 9.053 7.284 1.989 1.00 72.81 84 GLY A O 1
ATOM 637 N N . PRO A 1 85 ? 9.576 7.009 4.168 1.00 80.94 85 PRO A N 1
ATOM 638 C CA . PRO A 1 85 ? 9.209 5.602 4.194 1.00 80.94 85 PRO A CA 1
ATOM 639 C C . PRO A 1 85 ? 7.724 5.436 3.855 1.00 80.94 85 PRO A C 1
ATOM 641 O O . PRO A 1 85 ? 6.863 6.148 4.375 1.00 80.94 85 PRO A O 1
ATOM 644 N N . ARG A 1 86 ? 7.425 4.469 2.987 1.00 82.81 86 ARG A N 1
ATOM 645 C CA . ARG A 1 86 ? 6.064 4.084 2.600 1.00 82.81 86 ARG A CA 1
ATOM 646 C C . ARG A 1 86 ? 5.862 2.609 2.911 1.00 82.81 86 ARG A C 1
ATOM 648 O O . ARG A 1 86 ? 6.800 1.821 2.835 1.00 82.81 86 ARG A O 1
ATOM 655 N N . VAL A 1 87 ? 4.634 2.245 3.252 1.00 87.81 87 VAL A N 1
ATOM 656 C CA . VAL A 1 87 ? 4.225 0.854 3.464 1.00 87.81 87 VAL A CA 1
ATOM 657 C C . VAL A 1 87 ? 3.293 0.433 2.336 1.00 87.81 87 VAL A C 1
ATOM 659 O O . VAL A 1 87 ? 2.507 1.247 1.854 1.00 87.81 87 VAL A O 1
ATOM 662 N N . LEU A 1 88 ? 3.380 -0.828 1.916 1.00 88.31 88 LEU A N 1
ATOM 663 C CA . LEU A 1 88 ? 2.425 -1.423 0.984 1.00 88.31 88 LEU A CA 1
ATOM 664 C C . LEU A 1 88 ? 1.407 -2.244 1.765 1.00 88.31 88 LEU A C 1
ATOM 666 O O . LEU A 1 88 ? 1.770 -3.023 2.648 1.00 88.31 88 LEU A O 1
ATOM 670 N N . PHE A 1 89 ? 0.131 -2.093 1.426 1.00 90.44 89 PHE A N 1
ATOM 671 C CA . PHE A 1 89 ? -0.890 -2.994 1.939 1.00 90.44 89 PHE A CA 1
ATOM 672 C C . PHE A 1 89 ? -0.793 -4.333 1.204 1.00 90.44 89 PHE A C 1
ATOM 674 O O . PHE A 1 89 ? -0.669 -4.367 -0.014 1.00 90.44 89 PHE A O 1
ATOM 681 N N . CYS A 1 90 ? -0.904 -5.453 1.922 1.00 89.00 90 CYS A N 1
ATOM 682 C CA . CYS A 1 90 ? -0.798 -6.784 1.305 1.00 89.00 90 CYS A CA 1
ATOM 683 C C . CYS A 1 90 ? -1.854 -7.042 0.215 1.00 89.00 90 CYS A C 1
ATOM 685 O O . CYS A 1 90 ? -1.641 -7.873 -0.658 1.00 89.00 90 CYS A O 1
ATOM 687 N N . ALA A 1 91 ? -2.994 -6.350 0.284 1.00 88.12 91 ALA A N 1
ATOM 688 C CA . ALA A 1 91 ? -4.077 -6.427 -0.696 1.00 88.12 91 ALA A CA 1
ATOM 689 C C . ALA A 1 91 ? -4.079 -5.240 -1.680 1.00 88.12 91 ALA A C 1
ATOM 691 O O . ALA A 1 91 ? -5.103 -4.956 -2.299 1.00 88.12 91 ALA A O 1
ATOM 692 N N . ASP A 1 92 ? -2.967 -4.511 -1.786 1.00 89.56 92 ASP A N 1
ATOM 693 C CA . ASP A 1 92 ? -2.827 -3.412 -2.735 1.00 89.56 92 ASP A CA 1
ATOM 694 C C . ASP A 1 92 ? -2.645 -3.956 -4.167 1.00 89.56 92 ASP A C 1
ATOM 696 O O . ASP A 1 92 ? -1.841 -4.875 -4.367 1.00 89.56 92 ASP A O 1
ATOM 700 N N . PRO A 1 93 ? -3.332 -3.397 -5.183 1.00 89.25 93 PRO A N 1
ATOM 701 C CA . PRO A 1 93 ? -3.105 -3.751 -6.585 1.00 89.25 93 PRO A CA 1
ATOM 702 C C . PRO A 1 93 ? -1.637 -3.664 -7.026 1.00 89.25 93 PRO A C 1
ATO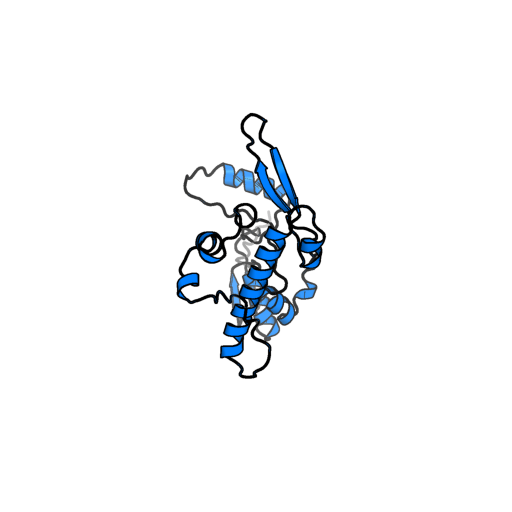M 704 O O . PRO A 1 93 ? -1.214 -4.434 -7.885 1.00 89.25 93 PRO A O 1
ATOM 707 N N . MET A 1 94 ? -0.839 -2.773 -6.430 1.00 84.38 94 MET A N 1
ATOM 708 C CA . MET A 1 94 ? 0.595 -2.674 -6.696 1.00 84.38 94 MET A CA 1
ATOM 709 C C . MET A 1 94 ? 1.342 -3.952 -6.294 1.00 84.38 94 MET A C 1
ATOM 711 O O . MET A 1 94 ? 2.234 -4.380 -7.019 1.00 84.38 94 MET A O 1
ATOM 715 N N . VAL A 1 95 ? 0.978 -4.586 -5.174 1.00 87.50 95 VAL A N 1
ATOM 716 C CA . VAL A 1 95 ? 1.608 -5.845 -4.736 1.00 87.50 95 VAL A CA 1
ATOM 717 C C . VAL A 1 95 ? 1.297 -6.963 -5.727 1.00 87.50 95 VAL A C 1
ATOM 719 O O . VAL A 1 95 ? 2.189 -7.734 -6.069 1.00 87.50 95 VAL A O 1
ATOM 722 N N . VAL A 1 96 ? 0.064 -7.010 -6.239 1.00 87.25 96 VAL A N 1
ATOM 723 C CA . VAL A 1 96 ? -0.328 -7.960 -7.293 1.00 87.25 96 VAL A CA 1
ATOM 724 C C . VAL A 1 96 ? 0.508 -7.730 -8.554 1.00 87.25 96 VAL A C 1
ATOM 726 O O . VAL A 1 96 ? 1.116 -8.663 -9.063 1.00 87.25 96 VAL A O 1
ATOM 729 N N . LEU A 1 97 ? 0.638 -6.476 -8.993 1.00 85.62 97 LEU A N 1
ATOM 730 C CA . LEU A 1 97 ? 1.424 -6.107 -10.172 1.00 85.62 97 LEU A CA 1
ATOM 731 C C . LEU A 1 97 ? 2.918 -6.453 -10.026 1.00 85.62 97 LEU A C 1
ATOM 733 O O . LEU A 1 97 ? 3.539 -6.917 -10.975 1.00 85.62 97 LEU A O 1
ATOM 737 N N . ILE A 1 98 ? 3.499 -6.252 -8.841 1.00 84.88 98 ILE A N 1
ATOM 738 C CA . ILE A 1 98 ? 4.894 -6.616 -8.537 1.00 84.88 98 ILE A CA 1
ATOM 739 C C . ILE A 1 98 ? 5.116 -8.127 -8.690 1.00 84.88 98 ILE A C 1
ATOM 741 O O . ILE A 1 98 ? 6.154 -8.539 -9.207 1.00 84.88 98 ILE A O 1
ATOM 745 N N . VAL A 1 99 ? 4.145 -8.939 -8.265 1.00 84.81 99 VAL A N 1
ATOM 746 C CA . VAL A 1 99 ? 4.181 -10.399 -8.435 1.00 84.81 99 VAL A CA 1
ATOM 747 C C . VAL A 1 99 ? 4.000 -10.781 -9.906 1.00 84.81 99 VAL A C 1
ATOM 749 O O . VAL A 1 99 ? 4.749 -11.610 -10.413 1.00 84.81 99 VAL A O 1
ATOM 752 N N . ASP A 1 100 ? 3.055 -10.155 -10.607 1.00 85.31 100 ASP A N 1
ATOM 753 C CA . ASP A 1 100 ? 2.741 -10.474 -12.005 1.00 85.31 100 ASP A CA 1
ATOM 754 C C . ASP A 1 100 ? 3.889 -10.136 -12.972 1.00 85.31 100 ASP A C 1
ATOM 756 O O . ASP A 1 100 ? 4.085 -10.819 -13.977 1.00 85.31 100 ASP A O 1
ATOM 760 N N . VAL A 1 101 ? 4.658 -9.082 -12.680 1.00 82.81 101 VAL A N 1
ATOM 761 C CA . VAL A 1 101 ? 5.775 -8.609 -13.517 1.00 82.81 101 VAL A CA 1
ATOM 762 C C . VAL A 1 101 ? 7.093 -9.351 -13.209 1.00 82.81 101 VAL A C 1
ATOM 764 O O . VAL A 1 101 ? 8.121 -9.063 -13.815 1.00 82.81 101 VAL A O 1
ATOM 767 N N . ASP A 1 102 ? 7.067 -10.345 -12.315 1.00 79.25 102 ASP A N 1
ATOM 768 C CA . ASP A 1 102 ? 8.216 -11.181 -11.927 1.00 79.25 102 ASP A CA 1
ATOM 769 C C . ASP A 1 102 ? 9.402 -10.381 -11.333 1.00 79.25 102 ASP A C 1
ATOM 771 O O . ASP A 1 102 ? 10.570 -10.770 -11.414 1.00 79.25 102 ASP A O 1
ATOM 775 N N . VAL A 1 103 ? 9.122 -9.223 -10.716 1.00 75.19 103 VAL A N 1
ATOM 776 C CA . VAL A 1 103 ? 10.147 -8.337 -10.124 1.00 75.19 103 VAL A CA 1
ATOM 777 C C . VAL A 1 103 ? 10.433 -8.636 -8.649 1.00 75.19 103 VAL A C 1
ATOM 779 O O . VAL A 1 103 ? 11.178 -7.899 -8.000 1.00 75.19 103 VAL A O 1
ATOM 782 N N . GLN A 1 104 ? 9.917 -9.741 -8.102 1.00 70.94 104 GLN A N 1
ATOM 783 C CA . GLN A 1 104 ? 10.151 -10.141 -6.708 1.00 70.94 104 GLN A CA 1
ATOM 784 C C . GLN A 1 104 ? 11.621 -10.446 -6.391 1.00 70.94 104 GLN A C 1
ATOM 786 O O . GLN A 1 104 ? 12.008 -10.442 -5.229 1.00 70.94 104 GLN A O 1
ATOM 791 N N . ASN A 1 105 ? 12.458 -10.694 -7.400 1.00 72.69 105 ASN A N 1
ATOM 792 C CA . ASN A 1 105 ? 13.892 -10.904 -7.191 1.00 72.69 105 ASN A CA 1
ATOM 793 C C . ASN A 1 105 ? 14.659 -9.589 -6.968 1.00 72.69 105 ASN A C 1
ATOM 795 O O . ASN A 1 105 ? 15.803 -9.614 -6.517 1.00 72.69 105 ASN A O 1
ATOM 799 N N . CYS A 1 106 ? 14.044 -8.443 -7.273 1.00 75.06 106 CYS A N 1
ATOM 800 C CA . CYS A 1 106 ? 14.672 -7.127 -7.165 1.00 75.06 106 CYS A CA 1
ATOM 801 C C . CYS A 1 106 ? 14.439 -6.459 -5.803 1.00 75.06 106 CYS A C 1
ATOM 803 O O . CYS A 1 106 ? 15.062 -5.439 -5.512 1.00 75.06 106 CYS A O 1
ATOM 805 N N . MET A 1 107 ? 13.544 -6.998 -4.972 1.00 79.75 107 MET A N 1
ATOM 806 C CA . MET A 1 107 ? 13.203 -6.422 -3.673 1.00 79.75 107 MET A CA 1
ATOM 807 C C . MET A 1 107 ? 12.761 -7.491 -2.676 1.00 79.75 107 MET A C 1
ATOM 809 O O . MET A 1 107 ? 12.239 -8.533 -3.053 1.00 79.75 107 MET A O 1
ATOM 813 N N . SER A 1 108 ? 12.930 -7.215 -1.387 1.00 82.44 108 SER A N 1
ATOM 814 C CA . SER A 1 108 ? 12.396 -8.043 -0.309 1.00 82.44 108 SER A CA 1
ATOM 815 C C . SER A 1 108 ? 11.432 -7.234 0.552 1.00 82.44 108 SER A C 1
ATOM 817 O O . SER A 1 108 ? 11.629 -6.042 0.787 1.00 82.44 108 SER A O 1
ATOM 819 N N . PHE A 1 109 ? 10.377 -7.896 1.027 1.00 87.06 109 PHE A N 1
ATOM 820 C CA . PHE A 1 109 ? 9.383 -7.294 1.909 1.00 87.06 109 PHE A CA 1
ATOM 821 C C . PHE A 1 109 ? 9.545 -7.803 3.335 1.00 87.06 109 PHE A C 1
ATOM 823 O O . PHE A 1 109 ? 9.817 -8.981 3.570 1.00 87.06 109 PHE A O 1
ATOM 830 N N . MET A 1 110 ? 9.315 -6.907 4.288 1.00 90.12 110 MET A N 1
ATOM 831 C CA . MET A 1 110 ? 9.166 -7.234 5.700 1.00 90.12 110 MET A CA 1
ATOM 832 C C . MET A 1 110 ? 7.767 -6.841 6.163 1.00 90.12 110 MET A C 1
ATOM 834 O O . MET A 1 110 ? 7.226 -5.823 5.729 1.00 90.12 110 MET A O 1
ATOM 838 N N . SER A 1 111 ? 7.191 -7.645 7.056 1.00 91.12 111 SER A N 1
ATOM 839 C CA . SER A 1 111 ? 5.928 -7.295 7.705 1.00 91.12 111 SER A CA 1
ATOM 840 C C . SER A 1 111 ? 6.139 -6.155 8.697 1.00 91.12 111 SER A C 1
ATOM 842 O O . SER A 1 111 ? 7.187 -6.051 9.331 1.00 91.12 111 SER A O 1
ATOM 844 N N . VAL A 1 112 ? 5.112 -5.324 8.865 1.00 91.19 112 VAL A N 1
ATOM 845 C CA . VAL A 1 112 ? 5.025 -4.405 10.002 1.00 91.19 112 VAL A CA 1
ATOM 846 C C . VAL A 1 112 ? 4.506 -5.196 11.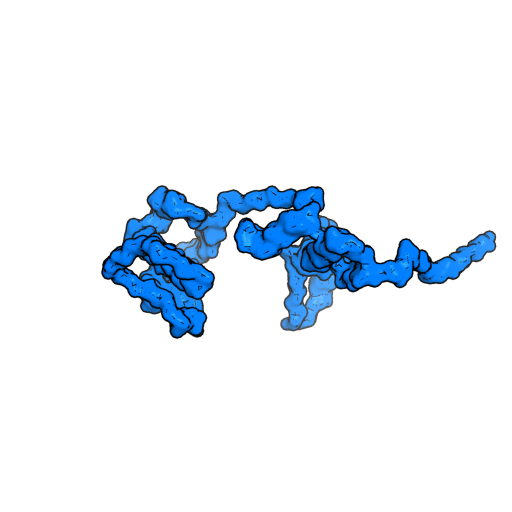200 1.00 91.19 112 VAL A C 1
ATOM 848 O O . VAL A 1 112 ? 3.423 -5.772 11.128 1.00 91.19 112 VAL A O 1
ATOM 851 N N . ASP A 1 113 ? 5.274 -5.228 12.288 1.00 88.75 113 ASP A N 1
ATOM 852 C CA . ASP A 1 113 ? 4.951 -6.060 13.455 1.00 88.75 113 ASP A CA 1
ATOM 853 C C . ASP A 1 113 ? 3.843 -5.470 14.329 1.00 88.75 113 ASP A C 1
ATOM 855 O O . ASP A 1 113 ? 3.036 -6.194 14.910 1.00 88.75 113 ASP A O 1
ATOM 859 N N . THR A 1 114 ? 3.815 -4.149 14.507 1.00 88.44 114 THR A N 1
ATOM 860 C CA . THR A 1 114 ? 2.843 -3.494 15.390 1.00 88.44 114 THR A CA 1
ATOM 861 C C . THR A 1 114 ? 2.579 -2.064 14.942 1.00 88.44 114 THR A C 1
ATOM 863 O O . THR A 1 114 ? 3.496 -1.327 14.587 1.00 88.44 114 THR A O 1
ATOM 866 N N . SER A 1 115 ? 1.311 -1.660 15.006 1.00 89.31 115 SER A N 1
ATOM 867 C CA . SER A 1 115 ? 0.890 -0.272 14.833 1.00 89.31 115 SER A CA 1
ATOM 868 C C . SER A 1 115 ? 0.607 0.365 16.192 1.00 89.31 115 SER A C 1
ATOM 870 O O . SER A 1 115 ? 0.032 -0.272 17.081 1.00 89.31 115 SER A O 1
ATOM 872 N N . TYR A 1 116 ? 1.009 1.623 16.355 1.00 88.69 116 TYR A N 1
ATOM 873 C CA . TYR A 1 116 ? 0.767 2.410 17.559 1.00 88.69 116 TYR A CA 1
ATOM 874 C C . TYR A 1 116 ? 0.022 3.695 17.203 1.00 88.69 116 TYR A C 1
ATOM 876 O O . TYR A 1 116 ? 0.373 4.376 16.243 1.00 88.69 116 TYR A O 1
ATOM 884 N N . CYS A 1 117 ? -0.969 4.049 18.015 1.00 85.12 117 CYS A N 1
ATOM 885 C CA . CYS A 1 117 ? -1.580 5.373 18.012 1.00 85.12 117 CYS A CA 1
ATOM 886 C C . CYS A 1 117 ? -0.970 6.213 19.135 1.00 85.12 117 CYS A C 1
ATOM 888 O O . CYS A 1 117 ? -0.825 5.732 20.265 1.00 85.12 117 CYS A O 1
ATOM 890 N N . ILE A 1 118 ? -0.651 7.467 18.819 1.00 82.25 118 ILE A N 1
ATOM 891 C CA . ILE A 1 118 ? -0.143 8.460 19.765 1.00 82.25 118 ILE A CA 1
ATOM 892 C C . ILE A 1 118 ? -1.226 9.516 19.943 1.00 82.25 118 ILE A C 1
ATOM 894 O O . ILE A 1 118 ? -1.716 10.065 18.959 1.00 82.25 118 ILE A O 1
ATOM 898 N N . TYR A 1 119 ? -1.586 9.806 21.187 1.00 77.06 119 TYR A N 1
ATOM 899 C CA . TYR A 1 119 ? -2.443 10.941 21.512 1.00 77.06 119 TYR A CA 1
ATOM 900 C C . TYR A 1 119 ? -1.891 11.701 22.713 1.00 77.06 119 TYR A C 1
ATOM 902 O O . TYR A 1 119 ? -1.206 11.134 23.571 1.00 77.06 119 TYR A O 1
ATOM 910 N N . ASP A 1 120 ? -2.180 12.996 22.740 1.00 70.31 120 ASP A N 1
ATOM 911 C CA . ASP A 1 120 ? -1.814 13.886 23.833 1.00 70.31 120 ASP A CA 1
ATOM 912 C C . ASP A 1 120 ? -2.889 13.813 24.925 1.00 70.31 120 ASP A C 1
ATOM 914 O O . ASP A 1 120 ? -4.048 14.169 24.697 1.00 70.31 120 ASP A O 1
ATOM 918 N N . GLU A 1 121 ? -2.529 13.322 26.112 1.00 67.56 121 GLU A N 1
ATOM 919 C CA . GLU A 1 121 ? -3.364 13.521 27.296 1.00 67.56 121 GLU A CA 1
ATOM 920 C C . GLU A 1 121 ? -3.002 14.854 27.950 1.00 67.56 121 GLU A C 1
ATOM 922 O O . GLU A 1 121 ? -2.257 14.921 28.930 1.00 67.56 121 GLU A O 1
ATOM 927 N N . CYS A 1 122 ? -3.608 15.928 27.452 1.00 56.03 122 CYS A N 1
ATOM 928 C CA . CYS A 1 122 ? -3.763 17.145 28.234 1.00 56.03 122 CYS A CA 1
ATOM 929 C C . CYS A 1 122 ? -4.800 16.885 29.339 1.00 56.03 122 CYS A C 1
ATOM 931 O O . CYS A 1 122 ? -5.990 17.142 29.161 1.00 56.03 122 CYS A O 1
ATOM 933 N N . GLN A 1 123 ? -4.378 16.346 30.484 1.00 57.34 123 GLN A N 1
ATOM 934 C CA . GLN A 1 123 ? -5.217 16.395 31.682 1.00 57.34 123 GLN A CA 1
ATOM 935 C C . GLN A 1 123 ? -5.083 17.775 32.330 1.00 57.34 123 GLN A C 1
ATOM 937 O O . GLN A 1 123 ? -3.969 18.237 32.582 1.00 57.34 123 GLN A O 1
ATOM 942 N N . GLU A 1 124 ? -6.209 18.437 32.619 1.00 52.31 124 GLU A N 1
ATOM 943 C CA . GLU A 1 124 ? -6.219 19.717 33.338 1.00 52.31 124 GLU A CA 1
ATOM 944 C C . GLU A 1 124 ? -5.399 19.601 34.639 1.00 52.31 124 GLU A C 1
ATOM 946 O O . GLU A 1 124 ? -5.766 18.890 35.574 1.00 52.31 124 GLU A O 1
ATOM 951 N N . GLY A 1 125 ? -4.252 20.288 34.687 1.00 57.88 125 GLY A N 1
ATOM 952 C CA . GLY A 1 125 ? -3.416 20.415 35.886 1.00 57.88 125 GLY A CA 1
ATOM 953 C C . GLY A 1 125 ? -2.276 19.401 36.065 1.00 57.88 125 GLY A C 1
ATOM 954 O O . GLY A 1 125 ? -1.565 19.491 37.065 1.00 57.88 125 GLY A O 1
ATOM 955 N N . LYS A 1 126 ? -2.036 18.472 35.129 1.00 58.81 126 LYS A N 1
ATOM 956 C CA . LYS A 1 126 ? -0.813 17.643 35.097 1.00 58.81 126 LYS A CA 1
ATOM 957 C C . LYS A 1 126 ? -0.162 17.771 33.723 1.00 58.81 126 LYS A C 1
ATOM 959 O O . LYS A 1 126 ? -0.859 17.693 32.722 1.00 58.81 126 LYS A O 1
ATOM 964 N N . GLY A 1 127 ? 1.151 18.018 33.688 1.00 56.59 127 GLY A N 1
ATOM 965 C CA . GLY A 1 127 ? 1.899 18.232 32.443 1.00 56.59 127 GLY A CA 1
ATOM 966 C C . GLY A 1 127 ? 1.565 17.176 31.386 1.00 56.59 127 GLY A C 1
ATOM 967 O O . GLY A 1 127 ? 1.546 15.986 31.702 1.00 56.59 127 GLY A O 1
ATOM 968 N N . GLY A 1 128 ? 1.258 17.638 30.171 1.00 60.44 128 GLY A N 1
ATOM 969 C CA . GLY A 1 128 ? 0.841 16.792 29.054 1.00 60.44 128 GLY A CA 1
ATOM 970 C C . GLY A 1 128 ? 1.903 15.754 28.706 1.00 60.44 128 GLY A C 1
ATOM 971 O O . GLY A 1 128 ? 3.102 16.044 28.709 1.00 60.44 128 GLY A O 1
ATOM 972 N N . GLY A 1 129 ? 1.456 14.527 28.449 1.00 68.38 129 GLY A N 1
ATOM 973 C CA . GLY A 1 129 ? 2.309 13.406 28.077 1.00 68.38 129 GLY A CA 1
ATOM 974 C C . GLY A 1 129 ? 1.730 12.659 26.884 1.00 68.38 129 GLY A C 1
ATOM 975 O O . GLY A 1 129 ? 0.527 12.403 26.821 1.00 68.38 129 GLY A O 1
ATOM 976 N N . PHE A 1 130 ? 2.599 12.278 25.948 1.00 77.00 130 PHE A N 1
ATOM 977 C CA . PHE A 1 130 ? 2.221 11.437 24.816 1.00 77.00 130 PHE A CA 1
ATOM 978 C C . PHE A 1 130 ? 2.010 9.992 25.271 1.00 77.00 130 PHE A C 1
ATOM 980 O O . PHE A 1 130 ? 2.929 9.349 25.788 1.00 77.00 130 PHE A O 1
ATOM 987 N N . LEU A 1 131 ? 0.808 9.463 25.046 1.00 75.88 131 LEU A N 1
ATOM 988 C CA . LEU A 1 131 ? 0.476 8.070 25.325 1.00 75.88 131 LEU A CA 1
ATOM 989 C C . LEU A 1 131 ? 0.553 7.234 24.053 1.00 75.88 131 LEU A C 1
ATOM 991 O O . LEU A 1 131 ? -0.171 7.468 23.087 1.00 75.88 131 LEU A O 1
ATOM 995 N N . TRP A 1 132 ? 1.406 6.215 24.099 1.00 80.50 132 TRP A N 1
ATOM 996 C CA . TRP A 1 132 ? 1.574 5.230 23.038 1.00 80.50 132 TRP A CA 1
ATOM 997 C C . TRP A 1 132 ? 0.647 4.050 23.296 1.00 80.50 132 TRP A C 1
ATOM 999 O O . TRP A 1 132 ? 0.783 3.356 24.304 1.00 80.50 132 TRP A O 1
ATOM 1009 N N . ASN A 1 133 ? -0.287 3.795 22.383 1.00 81.94 133 ASN A N 1
ATOM 1010 C CA . ASN A 1 133 ? -1.209 2.671 22.498 1.00 81.94 133 ASN A CA 1
ATOM 1011 C C . ASN A 1 133 ? -1.091 1.754 21.291 1.00 81.94 133 ASN A C 1
ATOM 1013 O O . ASN A 1 133 ? -1.292 2.186 20.160 1.00 81.94 133 ASN A O 1
ATOM 1017 N N . SER A 1 134 ? -0.796 0.479 21.547 1.00 85.44 134 SER A N 1
ATOM 1018 C CA . SER A 1 134 ? -0.813 -0.549 20.506 1.00 85.44 134 SER A CA 1
ATOM 1019 C C . SER A 1 134 ? -2.229 -0.698 19.948 1.00 85.44 134 SER A C 1
ATOM 1021 O O . SER A 1 134 ? -3.200 -0.838 20.703 1.00 85.44 134 SER A O 1
ATOM 1023 N N . VAL A 1 135 ? -2.336 -0.643 18.623 1.00 87.94 135 VAL A N 1
ATOM 1024 C CA . VAL A 1 135 ? -3.583 -0.831 17.888 1.00 87.94 135 VAL A CA 1
ATOM 1025 C C . VAL A 1 135 ? -3.821 -2.330 17.726 1.00 87.94 135 VAL A C 1
ATOM 1027 O O . VAL A 1 135 ? -2.983 -3.012 17.138 1.00 87.94 135 VAL A O 1
ATOM 1030 N N . PRO A 1 136 ? -4.948 -2.869 18.225 1.00 88.38 136 PRO A N 1
ATOM 1031 C CA . PRO A 1 136 ? -5.277 -4.272 18.023 1.00 88.38 136 PRO A CA 1
ATOM 1032 C C . PRO A 1 136 ? -5.426 -4.595 16.532 1.00 88.38 136 PRO A C 1
ATOM 1034 O O . PRO A 1 136 ? -6.262 -4.010 15.846 1.00 88.38 136 PRO A O 1
ATOM 1037 N N . ASP A 1 137 ? -4.654 -5.566 16.058 1.00 88.38 137 ASP A N 1
ATOM 1038 C CA . ASP A 1 137 ? -4.574 -5.983 14.652 1.00 88.38 137 ASP A CA 1
ATOM 1039 C C . ASP A 1 137 ? -5.593 -7.067 14.261 1.00 88.38 137 ASP A C 1
ATOM 1041 O O . ASP A 1 137 ? -5.802 -7.370 13.088 1.00 88.38 137 ASP A O 1
ATOM 1045 N N . SER A 1 138 ? -6.242 -7.680 15.250 1.00 89.81 138 SER A N 1
ATOM 1046 C CA . SER A 1 138 ? -7.079 -8.855 15.058 1.00 89.81 138 SER A CA 1
ATOM 1047 C C . SER A 1 138 ? -8.263 -8.868 16.013 1.00 89.81 138 SER A C 1
ATOM 1049 O O . SER A 1 138 ? -8.230 -8.321 17.119 1.00 89.81 138 SER A O 1
ATOM 1051 N N . ARG A 1 139 ? -9.321 -9.591 15.623 1.00 87.12 139 ARG A N 1
ATOM 1052 C CA . ARG A 1 139 ? -10.483 -9.844 16.490 1.00 87.12 139 ARG A CA 1
ATOM 1053 C C . ARG A 1 139 ? -10.042 -10.368 17.858 1.00 87.12 139 ARG A C 1
ATOM 1055 O O . ARG A 1 139 ? -10.539 -9.925 18.887 1.00 87.12 139 ARG A O 1
ATOM 1062 N N . ASN A 1 140 ? -9.084 -11.287 17.865 1.00 88.06 140 ASN A N 1
ATOM 1063 C CA . ASN A 1 140 ? -8.558 -11.890 19.078 1.00 88.06 140 ASN A CA 1
ATOM 1064 C C . ASN A 1 140 ? -7.809 -10.873 19.959 1.00 88.06 140 ASN A C 1
ATOM 1066 O O . ASN A 1 140 ? -8.067 -10.806 21.161 1.00 88.06 140 ASN A O 1
ATOM 1070 N N . ALA A 1 141 ? -6.954 -10.032 19.365 1.00 87.69 141 ALA A N 1
ATOM 1071 C CA . ALA A 1 141 ? -6.263 -8.954 20.074 1.00 87.69 141 ALA A CA 1
ATOM 1072 C C . ALA A 1 141 ? -7.250 -7.960 20.710 1.00 87.69 141 ALA A C 1
ATOM 1074 O O . ALA A 1 141 ? -7.084 -7.586 21.872 1.00 87.69 141 ALA A O 1
ATOM 1075 N N . ILE A 1 142 ? -8.342 -7.618 20.012 1.00 87.38 142 ILE A N 1
ATOM 1076 C CA . ILE A 1 142 ? -9.415 -6.771 20.559 1.00 87.38 142 ILE A CA 1
ATOM 1077 C C . ILE A 1 142 ? -10.035 -7.421 21.802 1.00 87.38 142 ILE A C 1
ATOM 1079 O O . ILE A 1 142 ? -10.253 -6.750 22.812 1.00 87.38 142 ILE A O 1
ATOM 1083 N N . PHE A 1 143 ? -10.324 -8.725 21.765 1.00 84.88 143 PHE A N 1
ATOM 1084 C CA . PHE A 1 143 ? -10.942 -9.413 22.901 1.00 84.88 143 PHE A CA 1
ATOM 1085 C C . PHE A 1 143 ? -10.002 -9.549 24.098 1.00 84.88 143 PHE A C 1
ATOM 1087 O O . PHE A 1 143 ? -10.450 -9.298 25.219 1.00 84.88 143 PHE A O 1
ATOM 1094 N N . ARG A 1 144 ? -8.720 -9.856 23.882 1.00 85.56 144 ARG A N 1
ATOM 1095 C CA . ARG A 1 144 ? -7.731 -9.986 24.966 1.00 85.56 144 ARG A CA 1
ATOM 1096 C C . ARG A 1 144 ? -7.292 -8.643 25.555 1.00 85.56 144 ARG A C 1
ATOM 1098 O O . ARG A 1 144 ? -6.993 -8.580 26.742 1.00 85.56 144 ARG A O 1
ATOM 1105 N N . GLY A 1 145 ? -7.274 -7.572 24.760 1.00 81.25 145 GLY A N 1
ATOM 1106 C CA . GLY A 1 145 ? -6.784 -6.263 25.192 1.00 81.25 145 GLY A CA 1
ATOM 1107 C C . GLY A 1 145 ? -7.614 -5.647 26.325 1.00 81.25 145 GLY A C 1
ATOM 1108 O O . GLY A 1 145 ? -8.841 -5.582 26.245 1.00 81.25 145 GLY A O 1
ATOM 1109 N N . GLY A 1 146 ? -6.958 -5.155 27.378 1.00 78.38 146 GLY A N 1
ATOM 1110 C CA . GLY A 1 146 ? -7.611 -4.465 28.504 1.00 78.38 146 GLY A CA 1
ATOM 1111 C C . GLY A 1 146 ? -7.938 -2.987 28.245 1.00 78.38 146 GLY A C 1
ATOM 1112 O O . GLY A 1 146 ? -8.589 -2.343 29.061 1.00 78.38 146 GLY A O 1
ATOM 1113 N N . THR A 1 147 ? -7.511 -2.439 27.105 1.00 78.25 147 THR A N 1
ATOM 1114 C CA . THR A 1 147 ? -7.607 -1.006 26.771 1.00 78.25 147 THR A CA 1
ATOM 1115 C C . THR A 1 147 ? -9.034 -0.528 26.471 1.00 78.25 147 THR A C 1
ATOM 1117 O O . THR A 1 147 ? -9.332 0.669 26.581 1.00 78.25 147 THR A O 1
ATOM 1120 N N . LEU A 1 148 ? -9.932 -1.452 26.108 1.00 80.88 148 LEU A N 1
ATOM 1121 C CA . LEU A 1 148 ? -11.325 -1.189 25.745 1.00 80.88 148 LEU A CA 1
ATOM 1122 C C . LEU A 1 148 ? -12.290 -1.931 26.676 1.00 80.88 148 LEU A C 1
ATOM 1124 O O . LEU A 1 148 ? -12.112 -3.110 26.974 1.00 80.88 148 LEU A O 1
ATOM 1128 N N . SER A 1 149 ? -13.373 -1.266 27.083 1.00 86.19 149 SER A N 1
ATOM 1129 C CA . SER A 1 149 ? -14.458 -1.917 27.827 1.00 86.19 149 SER A CA 1
ATOM 1130 C C . SER A 1 149 ? -15.289 -2.834 26.923 1.00 86.19 149 SER A C 1
ATOM 1132 O O . SER A 1 149 ? -15.348 -2.638 25.707 1.00 86.19 149 SER A O 1
ATOM 1134 N N . LEU A 1 150 ? -16.003 -3.804 27.508 1.00 86.19 150 LEU A N 1
ATOM 1135 C CA . LEU A 1 150 ? -16.835 -4.754 26.754 1.00 86.19 150 LEU A CA 1
ATOM 1136 C C . LEU A 1 150 ? -17.876 -4.054 25.862 1.00 86.19 150 LEU A C 1
ATOM 1138 O O . LEU A 1 150 ? -18.085 -4.457 24.721 1.00 86.19 150 LEU A O 1
ATOM 1142 N N . LYS A 1 151 ? -18.471 -2.950 26.340 1.00 85.50 151 LYS A N 1
ATOM 1143 C CA . LYS A 1 151 ? -19.408 -2.134 25.549 1.00 85.50 151 LYS A CA 1
ATOM 1144 C C . LYS A 1 151 ? -18.748 -1.582 24.279 1.00 85.50 151 LYS A C 1
ATOM 1146 O O . LYS A 1 151 ? -19.334 -1.684 23.206 1.00 85.50 151 LYS A O 1
ATOM 1151 N N . LYS A 1 152 ? -17.521 -1.058 24.390 1.00 86.06 152 LYS A N 1
ATOM 1152 C CA . LYS A 1 152 ? -16.751 -0.523 23.253 1.00 86.06 152 LYS A CA 1
ATOM 1153 C C . LYS A 1 152 ? -16.338 -1.625 22.277 1.00 86.06 152 LYS A C 1
ATOM 1155 O O . LYS A 1 152 ? -16.478 -1.449 21.073 1.00 86.06 152 LYS A O 1
ATOM 1160 N N . LYS A 1 153 ? -15.910 -2.785 22.789 1.00 88.06 153 LYS A N 1
ATOM 1161 C CA . LYS A 1 153 ? -15.600 -3.961 21.957 1.00 88.06 153 LYS A CA 1
ATOM 1162 C C . LYS A 1 153 ? -16.823 -4.419 21.159 1.00 88.06 153 LYS A C 1
ATOM 1164 O O . LYS A 1 153 ? -16.719 -4.634 19.957 1.00 88.06 153 LYS A O 1
ATOM 1169 N N . ASN A 1 154 ? -17.993 -4.495 21.794 1.00 86.81 154 ASN A N 1
ATOM 1170 C CA . ASN A 1 154 ? -19.235 -4.884 21.122 1.00 86.81 154 ASN A CA 1
ATOM 1171 C C . ASN A 1 154 ? -19.660 -3.871 20.045 1.00 86.81 154 ASN A C 1
ATOM 1173 O O . ASN A 1 154 ? -20.094 -4.281 18.970 1.00 86.81 154 ASN A O 1
ATOM 1177 N N . GLN A 1 155 ? -19.502 -2.565 20.300 1.00 86.12 155 GLN A N 1
ATOM 1178 C CA . GLN A 1 155 ? -19.739 -1.520 19.295 1.00 86.12 155 GLN A CA 1
ATOM 1179 C C . GLN A 1 155 ? -18.822 -1.686 18.076 1.00 86.12 155 GLN A C 1
ATOM 1181 O O . GLN A 1 155 ? -19.309 -1.699 16.947 1.00 86.12 155 GLN A O 1
ATOM 1186 N N . LEU A 1 156 ? -17.521 -1.887 18.303 1.00 88.12 156 LEU A N 1
ATOM 1187 C CA . LEU A 1 156 ? -16.539 -2.087 17.238 1.00 88.12 156 L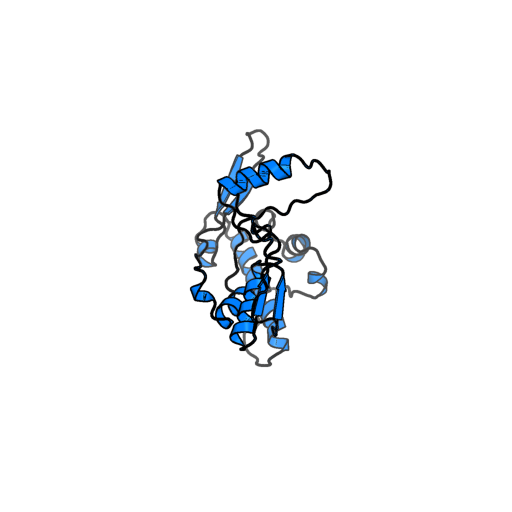EU A CA 1
ATOM 1188 C C . LEU A 1 156 ? -16.835 -3.349 16.413 1.00 88.12 156 LEU A C 1
ATOM 1190 O O . LEU A 1 156 ? -16.836 -3.310 15.186 1.00 88.12 156 LEU A O 1
ATOM 1194 N N . MET A 1 157 ? -17.175 -4.458 17.074 1.00 88.62 157 MET A N 1
ATOM 1195 C CA . MET A 1 1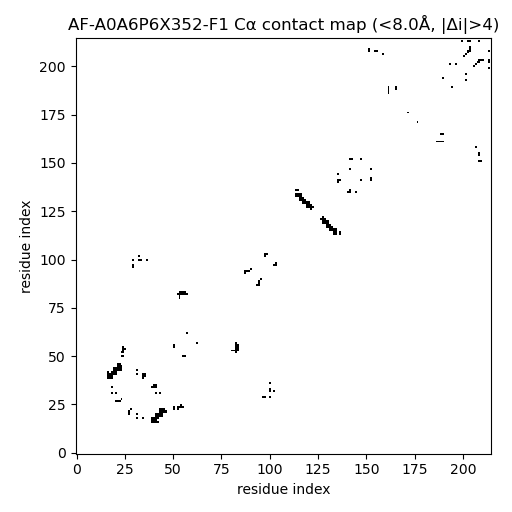57 ? -17.540 -5.698 16.384 1.00 88.62 157 MET A CA 1
ATOM 1196 C C . MET A 1 157 ? -18.795 -5.544 15.524 1.00 88.62 157 MET A C 1
ATOM 1198 O O . MET A 1 157 ? -18.862 -6.106 14.431 1.00 88.62 157 MET A O 1
ATOM 1202 N N . ARG A 1 158 ? -19.785 -4.781 15.996 1.00 87.19 158 ARG A N 1
ATOM 1203 C CA . ARG A 1 158 ? -20.998 -4.494 15.225 1.00 87.19 158 ARG A CA 1
ATOM 1204 C C . ARG A 1 158 ? -20.695 -3.625 14.005 1.00 87.19 158 ARG A C 1
ATOM 1206 O O . ARG A 1 158 ? -21.237 -3.886 12.937 1.00 87.19 158 ARG A O 1
ATOM 1213 N N . PHE A 1 159 ? -19.789 -2.658 14.145 1.00 88.38 159 PHE A N 1
ATOM 1214 C CA . PHE A 1 159 ? -19.301 -1.850 13.030 1.00 88.38 159 PHE A CA 1
ATOM 1215 C C . PHE A 1 159 ? -18.558 -2.691 11.978 1.00 88.38 159 PHE A C 1
ATOM 1217 O O . PHE A 1 159 ? -18.874 -2.596 10.795 1.00 88.38 159 PHE A O 1
ATOM 1224 N N . PHE A 1 160 ? -17.647 -3.583 12.382 1.00 89.38 160 PHE A N 1
ATOM 1225 C CA . PHE A 1 160 ? -16.952 -4.461 11.432 1.00 89.38 160 PHE A CA 1
ATOM 1226 C C . PHE A 1 160 ? -17.893 -5.415 10.697 1.00 89.38 160 PHE A C 1
ATOM 1228 O O . PHE A 1 160 ? -17.759 -5.578 9.486 1.00 89.38 160 PHE A O 1
ATOM 1235 N N . LYS A 1 161 ? -18.878 -6.001 11.392 1.00 89.19 161 LYS A N 1
ATOM 1236 C CA . LYS A 1 161 ? -19.918 -6.817 10.743 1.00 89.19 161 LYS A CA 1
ATOM 1237 C C . LYS A 1 161 ? -20.688 -6.016 9.686 1.00 89.19 161 LYS A C 1
ATOM 1239 O O . LYS A 1 161 ? -20.944 -6.524 8.600 1.00 89.19 161 LYS A O 1
ATOM 1244 N N . LEU A 1 162 ? -21.017 -4.760 9.986 1.00 89.56 162 LEU A N 1
ATOM 1245 C CA . LEU A 1 162 ? -21.710 -3.855 9.068 1.00 89.56 162 LEU A CA 1
ATOM 1246 C C . LEU A 1 162 ? -20.861 -3.530 7.825 1.00 89.56 162 LEU A C 1
ATOM 1248 O O . LEU A 1 162 ? -21.378 -3.590 6.711 1.00 89.56 162 LEU A O 1
ATOM 1252 N N . LEU A 1 163 ? -19.560 -3.259 7.989 1.00 89.44 163 LEU A N 1
ATOM 1253 C CA . LEU A 1 163 ? -18.643 -3.046 6.860 1.00 89.44 163 LEU A CA 1
ATOM 1254 C C . LEU A 1 163 ? -18.499 -4.299 5.990 1.00 89.44 163 LEU A C 1
ATOM 1256 O O . LEU A 1 163 ? -18.583 -4.211 4.766 1.00 89.44 163 LEU A O 1
ATOM 1260 N N . GLN A 1 164 ? -18.327 -5.467 6.615 1.00 88.94 164 GLN A N 1
ATOM 1261 C CA . GLN A 1 164 ? -18.252 -6.741 5.902 1.00 88.94 164 GLN A CA 1
ATOM 1262 C C . GLN A 1 164 ? -19.536 -7.002 5.111 1.00 88.94 164 GLN A C 1
ATOM 1264 O O . GLN A 1 164 ? -19.463 -7.372 3.941 1.00 88.94 164 GLN A O 1
ATOM 1269 N N . ALA A 1 165 ? -20.709 -6.769 5.703 1.00 88.00 165 ALA A N 1
ATOM 1270 C CA . ALA A 1 165 ? -21.985 -6.930 5.015 1.00 88.00 165 ALA A CA 1
ATOM 1271 C C . ALA A 1 165 ? -22.119 -5.983 3.809 1.00 88.00 165 ALA A C 1
ATOM 1273 O O . ALA A 1 165 ? -22.562 -6.412 2.743 1.00 88.00 165 ALA A O 1
ATOM 1274 N N . HIS A 1 166 ? -21.696 -4.720 3.940 1.00 88.88 166 HIS A N 1
ATOM 1275 C CA . HIS A 1 166 ? -21.702 -3.763 2.830 1.00 88.88 166 HIS A CA 1
ATOM 1276 C C . HIS A 1 166 ? -20.756 -4.184 1.698 1.00 88.88 166 HIS A C 1
ATOM 1278 O O . HIS A 1 166 ? -21.161 -4.190 0.537 1.00 88.88 166 HIS A O 1
ATOM 1284 N N . TYR A 1 167 ? -19.532 -4.609 2.025 1.00 85.81 167 TYR A N 1
ATOM 1285 C CA . TYR A 1 167 ? -18.560 -5.065 1.029 1.00 85.81 167 TYR A CA 1
ATOM 1286 C C . TYR A 1 167 ? -19.070 -6.283 0.243 1.00 85.81 167 TYR A C 1
ATOM 1288 O O . TYR A 1 167 ? -19.040 -6.291 -0.987 1.00 85.81 167 TYR A O 1
ATOM 1296 N N . HIS A 1 168 ? -19.633 -7.279 0.935 1.00 84.62 168 HIS A N 1
ATOM 1297 C CA . HIS A 1 168 ? -20.224 -8.449 0.280 1.00 84.62 168 HIS A CA 1
ATOM 1298 C C . HIS A 1 168 ? -21.496 -8.112 -0.503 1.00 84.62 168 HIS A C 1
ATOM 1300 O O . HIS A 1 168 ? -21.739 -8.728 -1.534 1.00 84.62 168 HIS A O 1
ATOM 1306 N N . SER A 1 169 ? -22.303 -7.146 -0.058 1.00 81.25 169 SER A N 1
ATOM 1307 C CA . SER A 1 169 ? -23.484 -6.698 -0.811 1.00 81.25 169 SER A CA 1
ATOM 1308 C C . SER A 1 169 ? -23.087 -6.012 -2.119 1.00 81.25 169 SER A C 1
ATOM 1310 O O . SER A 1 169 ? -23.709 -6.255 -3.149 1.00 81.25 169 SER A O 1
ATOM 1312 N N . ASN A 1 170 ? -22.016 -5.213 -2.098 1.00 73.44 170 ASN A N 1
ATOM 1313 C CA . ASN A 1 170 ? -21.486 -4.564 -3.295 1.00 73.44 170 ASN A CA 1
ATOM 1314 C C . ASN A 1 170 ? -20.842 -5.580 -4.259 1.00 73.44 170 ASN A C 1
ATOM 1316 O O . ASN A 1 170 ? -21.001 -5.476 -5.469 1.00 73.44 170 ASN A O 1
ATOM 1320 N N . SER A 1 171 ? -20.183 -6.612 -3.720 1.00 66.25 171 SER A N 1
ATOM 1321 C CA . SER A 1 171 ? -19.607 -7.716 -4.504 1.00 66.25 171 SER A CA 1
ATOM 1322 C C . SER A 1 171 ? -20.678 -8.655 -5.098 1.00 66.25 171 SER A C 1
ATOM 1324 O O . SER A 1 171 ? -20.591 -9.050 -6.253 1.00 66.25 171 SER A O 1
ATOM 1326 N N . LYS A 1 172 ? -21.771 -8.950 -4.379 1.00 58.12 172 LYS A N 1
ATOM 1327 C CA . LYS A 1 172 ? -22.881 -9.804 -4.864 1.00 58.12 172 LYS A CA 1
ATOM 1328 C C . LYS A 1 172 ? -23.754 -9.156 -5.953 1.00 58.12 172 LYS A C 1
ATOM 1330 O O . LYS A 1 172 ? -24.556 -9.854 -6.571 1.00 58.12 172 LYS A O 1
ATOM 1335 N N . SER A 1 173 ? -23.587 -7.860 -6.226 1.00 53.00 173 SER A N 1
ATOM 1336 C CA . SER A 1 173 ? -24.165 -7.191 -7.404 1.00 53.00 173 SER A CA 1
ATOM 1337 C C . SER A 1 173 ? -23.629 -7.773 -8.727 1.00 53.00 173 SER A C 1
ATOM 1339 O O . SER A 1 173 ? -24.335 -7.756 -9.734 1.00 53.00 173 SER A O 1
ATOM 1341 N N . SER A 1 174 ? -22.424 -8.365 -8.732 1.00 50.22 174 SER A N 1
ATOM 1342 C CA . SER A 1 174 ? -21.806 -8.963 -9.926 1.00 50.22 174 SER A CA 1
ATOM 1343 C 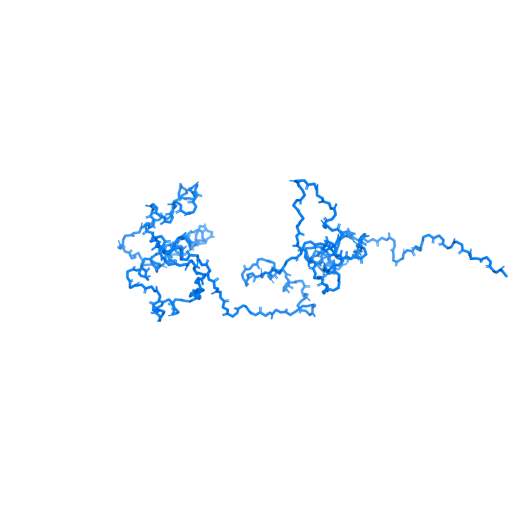C . SER A 1 174 ? -21.873 -10.496 -10.001 1.00 50.22 174 SER A C 1
ATOM 1345 O O . SER A 1 174 ? -21.586 -11.054 -11.059 1.00 50.22 174 SER A O 1
ATOM 1347 N N . THR A 1 175 ? -22.337 -11.200 -8.962 1.00 42.56 175 THR A N 1
ATOM 1348 C CA . THR A 1 175 ? -22.524 -12.663 -9.012 1.00 42.56 175 THR A CA 1
ATOM 1349 C C . THR A 1 175 ? -23.634 -13.121 -8.063 1.00 42.56 175 THR A C 1
ATOM 1351 O O . THR A 1 175 ? -23.470 -13.193 -6.846 1.00 42.56 175 THR A O 1
ATOM 1354 N N . LYS A 1 176 ? -24.793 -13.482 -8.634 1.00 44.53 176 LYS A N 1
ATOM 1355 C CA . LYS A 1 176 ? -25.875 -14.183 -7.923 1.00 44.53 176 LYS A CA 1
ATOM 1356 C C . LYS A 1 176 ? -25.362 -15.533 -7.424 1.00 44.53 176 LYS A C 1
ATOM 1358 O O . LYS A 1 176 ? -25.175 -16.434 -8.232 1.00 44.53 176 LYS A O 1
ATOM 1363 N N . THR A 1 177 ? -25.258 -15.720 -6.113 1.00 35.72 177 THR A N 1
ATOM 1364 C CA . THR A 1 177 ? -25.704 -16.954 -5.445 1.00 35.72 177 THR A CA 1
ATOM 1365 C C . THR A 1 177 ? -26.083 -16.617 -4.004 1.00 35.72 177 THR A C 1
ATOM 1367 O O . THR A 1 177 ? -25.324 -16.008 -3.250 1.00 35.72 177 THR A O 1
ATOM 1370 N N . SER A 1 178 ? -27.325 -16.953 -3.677 1.00 48.03 178 SER A N 1
ATOM 1371 C CA . SER A 1 178 ? -27.950 -16.878 -2.365 1.00 48.03 178 SER A CA 1
ATOM 1372 C C . SER A 1 178 ? -27.310 -17.864 -1.399 1.00 48.03 178 SER A C 1
ATOM 1374 O O . SER A 1 178 ? -27.101 -19.016 -1.769 1.00 48.03 178 SER A O 1
ATOM 1376 N N . ASN A 1 179 ? -27.052 -17.401 -0.179 1.00 42.97 179 ASN A N 1
ATOM 1377 C CA . ASN A 1 179 ? -27.397 -18.029 1.101 1.00 42.97 179 ASN A CA 1
ATOM 1378 C C . ASN A 1 179 ? -26.542 -17.360 2.182 1.00 42.97 179 ASN A C 1
ATOM 1380 O O . ASN A 1 179 ? -25.334 -17.241 2.011 1.00 42.97 179 ASN A O 1
ATOM 1384 N N . GLU A 1 180 ? -27.202 -16.843 3.219 1.00 42.88 180 GLU A N 1
ATOM 1385 C CA . GLU A 1 180 ? -26.827 -16.929 4.643 1.00 42.88 180 GLU A CA 1
ATOM 1386 C C . GLU A 1 180 ? -27.447 -15.771 5.444 1.00 42.88 180 GLU A C 1
ATOM 1388 O O . GLU A 1 180 ? -27.095 -14.603 5.289 1.00 42.88 180 GLU A O 1
ATOM 1393 N N . GLU A 1 181 ? -28.435 -16.182 6.244 1.00 39.06 181 GLU A N 1
ATOM 1394 C CA . GLU A 1 181 ? -28.773 -15.758 7.608 1.00 39.06 181 GLU A CA 1
ATOM 1395 C C . GLU A 1 181 ? -28.799 -14.251 7.903 1.00 39.06 181 GLU A C 1
ATOM 1397 O O . GLU A 1 181 ? -27.822 -13.618 8.308 1.00 39.06 181 GLU A O 1
ATOM 1402 N N . GLU A 1 182 ? -30.001 -13.685 7.768 1.00 40.16 182 GLU A N 1
ATOM 1403 C CA . GLU A 1 182 ? -30.350 -12.381 8.317 1.00 40.16 182 GLU A CA 1
ATOM 1404 C C . GLU A 1 182 ? -30.413 -12.464 9.853 1.00 40.16 182 GLU A C 1
ATOM 1406 O O . GLU A 1 182 ? -31.412 -12.874 10.439 1.00 40.16 182 GLU A O 1
ATOM 1411 N N . ASP A 1 183 ? -29.336 -12.044 10.522 1.00 41.22 183 ASP A N 1
ATOM 1412 C CA . ASP A 1 183 ? -29.368 -11.660 11.937 1.00 41.22 183 ASP A CA 1
ATOM 1413 C C . ASP A 1 183 ? -30.277 -10.413 12.076 1.00 41.22 183 ASP A C 1
ATOM 1415 O O . ASP A 1 183 ? -29.838 -9.268 11.928 1.00 41.22 183 ASP A O 1
ATOM 1419 N N . GLU A 1 184 ? -31.568 -10.635 12.346 1.00 45.62 184 GLU A N 1
ATOM 1420 C CA . GLU A 1 184 ? -32.644 -9.626 12.419 1.00 45.62 184 GLU A CA 1
ATOM 1421 C C . GLU A 1 184 ? -32.462 -8.529 13.483 1.00 45.62 184 GLU A C 1
ATOM 1423 O O . GLU A 1 184 ? -33.218 -7.557 13.522 1.00 45.62 184 GLU A O 1
ATOM 1428 N N . ASN A 1 185 ? -31.449 -8.591 14.345 1.00 44.31 185 ASN A N 1
ATOM 1429 C CA . ASN A 1 185 ? -31.323 -7.618 15.424 1.00 44.31 185 ASN A CA 1
ATOM 1430 C C . ASN A 1 185 ? -30.426 -6.429 15.051 1.00 44.31 185 ASN A C 1
ATOM 1432 O O . ASN A 1 185 ? -29.277 -6.295 15.480 1.00 44.31 185 ASN A O 1
ATOM 1436 N N . ASN A 1 186 ? -31.080 -5.492 14.347 1.00 53.03 186 ASN A N 1
ATOM 1437 C CA . ASN A 1 186 ? -30.766 -4.062 14.250 1.00 53.03 186 ASN A CA 1
ATOM 1438 C C . ASN A 1 186 ? -29.721 -3.706 13.160 1.00 53.03 186 ASN A C 1
ATOM 1440 O O . ASN A 1 186 ? -28.607 -3.236 13.430 1.00 53.03 186 ASN A O 1
ATOM 1444 N N . SER A 1 187 ? -30.116 -3.949 11.904 1.00 60.62 187 SER A N 1
ATOM 1445 C CA . SER A 1 187 ? -29.320 -3.792 10.678 1.00 60.62 187 SER A CA 1
ATOM 1446 C C . SER A 1 187 ? -29.309 -2.342 10.178 1.00 60.62 187 SER A C 1
ATOM 1448 O O . SER A 1 187 ? -30.086 -1.947 9.310 1.00 60.62 187 SER A O 1
ATOM 1450 N N . ILE A 1 188 ? -28.419 -1.515 10.733 1.00 70.88 188 ILE A N 1
ATOM 1451 C CA . ILE A 1 188 ? -28.021 -0.279 10.047 1.00 70.88 188 ILE A CA 1
ATOM 1452 C C . ILE A 1 188 ? -27.349 -0.724 8.740 1.00 70.88 188 ILE A C 1
ATOM 1454 O O . ILE A 1 188 ? -26.243 -1.257 8.766 1.00 70.88 188 ILE A O 1
ATOM 1458 N N . LYS A 1 189 ? -28.024 -0.548 7.602 1.00 82.69 189 LYS A N 1
ATOM 1459 C CA . LYS A 1 189 ? -27.418 -0.741 6.280 1.00 82.69 189 LYS A CA 1
ATOM 1460 C C . LYS A 1 189 ? -26.688 0.543 5.881 1.00 82.69 189 LYS A C 1
ATOM 1462 O O . LYS A 1 189 ? -27.178 1.646 6.131 1.00 82.69 189 LYS A O 1
ATOM 1467 N N . ILE A 1 190 ? -25.506 0.410 5.283 1.00 84.69 190 ILE A N 1
ATOM 1468 C CA . ILE A 1 190 ? -24.832 1.556 4.662 1.00 84.69 190 ILE A CA 1
ATOM 1469 C C . ILE A 1 190 ? -25.628 1.907 3.402 1.00 84.69 190 ILE A C 1
ATOM 1471 O O . ILE A 1 190 ? -25.886 1.034 2.577 1.00 84.69 190 ILE A O 1
ATOM 1475 N N . THR A 1 191 ? -26.056 3.161 3.293 1.00 84.31 191 THR A N 1
ATOM 1476 C CA . THR A 1 191 ? -26.796 3.698 2.148 1.00 84.31 191 THR A CA 1
ATOM 1477 C C . THR A 1 191 ? -25.886 4.657 1.378 1.00 84.31 191 THR A C 1
ATOM 1479 O O . THR A 1 191 ? -24.902 5.131 1.952 1.00 84.31 191 THR A O 1
ATOM 1482 N N . PRO A 1 192 ? -26.194 4.983 0.110 1.00 84.25 192 PRO A N 1
ATOM 1483 C CA . PRO A 1 192 ? -25.397 5.927 -0.676 1.00 84.25 192 PRO A CA 1
ATOM 1484 C C . PRO A 1 192 ? -25.256 7.296 0.003 1.00 84.25 192 PRO A C 1
ATOM 1486 O O . PRO A 1 192 ? -24.159 7.831 0.073 1.00 84.25 192 PRO A O 1
ATOM 1489 N N . GLU A 1 193 ? -26.328 7.798 0.623 1.00 85.38 193 GLU A N 1
ATOM 1490 C CA . GLU A 1 193 ? -26.332 9.055 1.390 1.00 85.38 193 GLU A CA 1
ATOM 1491 C C . GLU A 1 193 ? -25.292 9.065 2.521 1.00 85.38 193 GLU A C 1
ATOM 1493 O O . GLU A 1 193 ? -24.712 10.096 2.846 1.00 85.38 193 GLU A O 1
ATOM 1498 N N . HIS A 1 194 ? -25.028 7.907 3.137 1.00 85.19 194 HIS A N 1
ATOM 1499 C CA . HIS A 1 194 ? -24.007 7.802 4.177 1.00 85.19 194 HIS A CA 1
ATOM 1500 C C . HIS A 1 194 ? -22.584 7.939 3.616 1.00 85.19 194 HIS A C 1
ATOM 1502 O O . HIS A 1 194 ? -21.698 8.383 4.343 1.00 85.19 194 HIS A O 1
ATOM 1508 N N . LEU A 1 195 ? -22.362 7.583 2.347 1.00 86.25 195 LEU A N 1
ATOM 1509 C CA . LEU A 1 195 ? -21.062 7.701 1.678 1.00 86.25 195 LEU A CA 1
ATOM 1510 C C . LEU A 1 195 ? -20.742 9.145 1.269 1.00 86.25 195 LEU A C 1
ATOM 1512 O O . LEU A 1 195 ? -19.578 9.470 1.058 1.00 86.25 195 LEU A O 1
ATOM 1516 N N . GLU A 1 196 ? -21.757 10.005 1.188 1.00 90.31 196 GLU A N 1
ATOM 1517 C CA . GLU A 1 196 ? -21.598 11.433 0.885 1.00 90.31 196 GLU A CA 1
ATOM 1518 C C 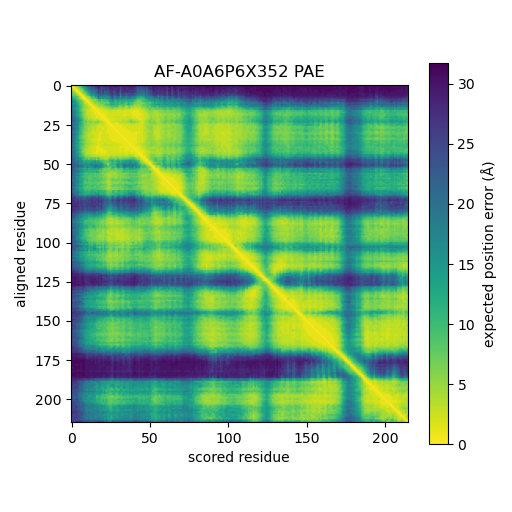. GLU A 1 196 ? -21.246 12.264 2.129 1.00 90.31 196 GLU A C 1
ATOM 1520 O O . GLU A 1 196 ? -20.787 13.400 2.017 1.00 90.31 196 GLU A O 1
ATOM 1525 N N . THR A 1 197 ? -21.430 11.708 3.331 1.00 89.62 197 THR A N 1
ATOM 1526 C CA . THR A 1 197 ? -21.070 12.385 4.585 1.00 89.62 197 THR A CA 1
ATOM 1527 C C . THR A 1 197 ? -19.608 12.147 4.969 1.00 89.62 197 THR A C 1
ATOM 1529 O O . THR A 1 197 ? -19.090 11.051 4.739 1.00 89.62 197 THR A O 1
ATOM 1532 N N . PRO A 1 198 ? -18.931 13.116 5.621 1.00 92.12 198 PRO A N 1
ATOM 1533 C CA . PRO A 1 198 ? -17.587 12.903 6.144 1.00 92.12 198 PRO A CA 1
ATOM 1534 C C . PRO A 1 198 ? -17.528 11.661 7.037 1.00 92.12 198 PRO A C 1
ATOM 1536 O O . PRO A 1 198 ? -18.379 11.467 7.908 1.00 92.12 198 PRO A O 1
ATOM 1539 N N . PHE A 1 199 ? -16.494 10.834 6.871 1.00 90.56 199 PHE A N 1
ATOM 1540 C CA . PHE A 1 199 ? -16.408 9.543 7.562 1.00 90.56 199 PHE A CA 1
ATOM 1541 C C . PHE A 1 199 ? -16.524 9.673 9.090 1.00 90.56 199 PHE A C 1
ATOM 1543 O O . PHE A 1 199 ? -17.249 8.913 9.730 1.00 90.56 199 PHE A O 1
ATOM 1550 N N . VAL A 1 200 ? -15.897 10.693 9.680 1.00 88.31 200 VAL A N 1
ATOM 1551 C CA . VAL A 1 200 ? -15.986 10.980 11.123 1.00 88.31 200 VAL A CA 1
ATOM 1552 C C . VAL A 1 200 ? -17.428 11.277 11.558 1.00 88.31 200 VAL A C 1
ATOM 1554 O O . VAL A 1 200 ? -17.872 10.834 12.622 1.00 88.31 200 VAL A O 1
ATOM 1557 N N . GLU A 1 201 ? -18.197 11.984 10.731 1.00 88.81 201 GLU A N 1
ATOM 1558 C CA . GLU A 1 201 ? -19.606 12.272 10.998 1.00 88.81 201 GLU A CA 1
ATOM 1559 C C . GLU A 1 201 ? -20.452 10.997 10.933 1.00 88.81 201 GLU A C 1
ATOM 1561 O O . GLU A 1 201 ? -21.272 10.746 11.820 1.00 88.81 201 GLU A O 1
ATOM 1566 N N . PHE A 1 202 ? -20.208 10.144 9.940 1.00 88.75 202 PHE A N 1
ATOM 1567 C CA . PHE A 1 202 ? -20.854 8.840 9.839 1.00 88.75 202 PHE A CA 1
ATOM 1568 C C . PHE A 1 202 ? -20.596 7.975 11.088 1.00 88.75 202 PHE A C 1
ATOM 1570 O O . PHE A 1 202 ? -21.536 7.439 11.691 1.00 88.75 202 PHE A O 1
ATOM 1577 N N . LEU A 1 203 ? -19.342 7.894 11.545 1.00 88.06 203 LEU A N 1
ATOM 1578 C CA . LEU A 1 203 ? -18.972 7.118 12.733 1.00 88.06 203 LEU A CA 1
ATOM 1579 C C . LEU A 1 203 ? -19.642 7.635 14.015 1.00 88.06 203 LEU A C 1
ATOM 1581 O O . LEU A 1 203 ? -20.107 6.843 14.841 1.00 88.06 203 LEU A O 1
ATOM 1585 N N . THR A 1 204 ? -19.714 8.954 14.187 1.00 86.31 204 THR A N 1
ATOM 1586 C CA . THR A 1 204 ? -20.220 9.581 15.419 1.00 86.31 204 THR A CA 1
ATOM 1587 C C . THR A 1 204 ? -21.742 9.704 15.441 1.00 86.31 204 THR A C 1
ATOM 1589 O O . THR A 1 204 ? -22.369 9.381 16.450 1.00 86.31 204 THR A O 1
ATOM 1592 N N . ARG A 1 205 ? -22.374 10.118 14.337 1.00 82.88 205 ARG A N 1
ATOM 1593 C CA . ARG A 1 205 ? -23.824 10.370 14.284 1.00 82.88 205 ARG A CA 1
ATOM 1594 C C . ARG A 1 205 ? -24.638 9.113 14.007 1.00 82.88 205 ARG A C 1
ATOM 1596 O O . ARG A 1 205 ? -25.691 8.925 14.621 1.00 82.88 205 ARG A O 1
ATOM 1603 N N . LYS A 1 206 ? -24.169 8.251 13.099 1.00 80.19 206 LYS A N 1
ATOM 1604 C CA . LYS A 1 206 ? -24.918 7.062 12.659 1.00 80.19 206 LYS A CA 1
ATOM 1605 C C . LYS A 1 206 ? -24.520 5.822 13.444 1.00 80.19 206 LYS A C 1
ATOM 1607 O O . LYS A 1 206 ? -25.381 5.184 14.044 1.00 80.19 206 LYS A O 1
ATOM 1612 N N . ILE A 1 207 ? -23.224 5.511 13.497 1.00 81.81 207 ILE A N 1
ATOM 1613 C CA . ILE A 1 207 ? -22.729 4.323 14.212 1.00 81.81 207 ILE A CA 1
ATOM 1614 C C . ILE A 1 207 ? -22.654 4.561 15.730 1.00 81.81 207 ILE A C 1
ATOM 1616 O O . ILE A 1 207 ? -22.745 3.610 16.509 1.00 81.81 207 ILE A O 1
ATOM 1620 N N . ARG A 1 208 ? -22.569 5.829 16.164 1.00 82.19 208 ARG A N 1
ATOM 1621 C CA . ARG A 1 208 ? -22.463 6.240 17.576 1.00 82.19 208 ARG A CA 1
ATOM 1622 C C . ARG A 1 208 ? -21.273 5.590 18.285 1.00 82.19 208 ARG A C 1
ATOM 1624 O O . ARG A 1 208 ? -21.375 5.167 19.441 1.00 82.19 208 ARG A O 1
ATOM 1631 N N . LEU A 1 209 ? -20.144 5.493 17.580 1.00 83.31 209 LEU A N 1
ATOM 1632 C CA . LEU A 1 209 ? -18.882 5.092 18.193 1.00 83.31 209 LEU A CA 1
ATOM 1633 C C . LEU A 1 209 ? -18.442 6.151 19.210 1.00 83.31 209 LEU A C 1
ATOM 1635 O O . LEU A 1 209 ? -18.660 7.347 19.029 1.00 83.31 209 LEU A O 1
ATOM 1639 N N . SER A 1 210 ? -17.838 5.704 20.313 1.00 78.38 210 SER A N 1
ATOM 1640 C CA . SER A 1 210 ? -17.317 6.627 21.325 1.00 78.38 210 SER A CA 1
ATOM 1641 C C . SER A 1 210 ? -16.155 7.457 20.765 1.00 78.38 210 SER A C 1
ATOM 1643 O O . SER A 1 210 ? -15.384 6.883 19.999 1.00 78.38 210 SER A O 1
ATOM 1645 N N . PRO A 1 211 ? -15.910 8.691 21.248 1.00 75.44 211 PRO A N 1
ATOM 1646 C CA . PRO A 1 211 ? -14.793 9.527 20.793 1.00 75.44 211 PRO A CA 1
ATOM 1647 C C . PRO A 1 211 ? -13.433 8.821 20.827 1.00 75.44 211 PRO A C 1
ATOM 1649 O O . PRO A 1 211 ? -12.656 8.919 19.893 1.00 75.44 211 PRO A O 1
ATOM 1652 N N . LYS A 1 212 ? -13.188 7.982 21.845 1.00 75.06 212 LYS A N 1
ATOM 1653 C CA . LYS A 1 212 ? -11.964 7.164 21.953 1.00 75.06 212 LYS A CA 1
ATOM 1654 C C . LYS A 1 212 ? -11.755 6.167 20.789 1.00 75.06 212 LYS A C 1
ATOM 1656 O O . LYS A 1 212 ? -10.669 5.632 20.650 1.00 75.06 212 LYS A O 1
ATOM 1661 N N . LEU A 1 213 ? -12.798 5.839 20.026 1.00 74.75 213 LEU A N 1
ATOM 1662 C CA . LEU A 1 213 ? -12.747 4.934 18.867 1.00 74.75 213 LEU A CA 1
ATOM 1663 C C . LEU A 1 213 ? -12.780 5.681 17.524 1.00 74.75 213 LEU A C 1
ATOM 1665 O O . LEU A 1 213 ? -12.684 5.035 16.487 1.00 74.75 213 LEU A O 1
ATOM 1669 N N . THR A 1 214 ? -12.994 6.997 17.534 1.00 71.25 214 THR A N 1
ATOM 1670 C CA . THR A 1 214 ? -13.162 7.819 16.322 1.00 71.25 214 THR A CA 1
ATOM 1671 C C . THR A 1 214 ? -12.146 8.947 16.212 1.00 71.25 214 THR A C 1
ATOM 1673 O O . THR A 1 214 ? -12.144 9.636 15.197 1.00 71.25 214 THR A O 1
ATOM 1676 N N . SER A 1 215 ? -11.383 9.184 17.280 1.00 59.06 215 SER A N 1
ATOM 1677 C CA . SER A 1 215 ? -10.386 10.243 17.400 1.00 59.06 215 SER A CA 1
ATOM 1678 C C . SER A 1 215 ? -8.985 9.735 17.120 1.00 59.06 215 SER A C 1
ATOM 1680 O O . SER A 1 215 ? -8.759 8.514 17.280 1.00 59.06 215 SER A O 1
#